Protein AF-A0A4Q5YUD4-F1 (afdb_monomer_lite)

Foldseek 3Di:
DVVVVVVVVVVVVVVVVVVVVVLVVLLVVFFDFDAQDQDPQDADLDPVLLVLLVVVCVVQPCVAQADPVQRASQWDWDPPCCLFPGDIDFRQALAPPGHCVPPDLRQQLSCQQWQAHNVRDHDWPVRPHPNQAFSSSSSSNVSNCPDPDSHRHDDPRHDDDTDTDSVRSVCNVVPVTGTDDDDPDGNHDFDVVPVVSVVVNVD

pLDDT: mean 94.68, std 4.13, range [65.0, 98.62]

Structure (mmCIF, N/CA/C/O backbone):
data_AF-A0A4Q5YUD4-F1
#
_entry.id   AF-A0A4Q5YUD4-F1
#
loop_
_atom_site.group_PDB
_atom_site.id
_atom_site.type_symbol
_atom_site.label_atom_id
_atom_site.label_alt_id
_atom_site.label_comp_id
_atom_site.label_asym_id
_atom_site.label_entity_id
_atom_site.label_seq_id
_atom_site.pdbx_PDB_ins_code
_atom_site.Cartn_x
_atom_site.Cartn_y
_atom_site.Cartn_z
_atom_site.occupancy
_atom_site.B_iso_or_equiv
_atom_site.auth_seq_id
_atom_site.auth_comp_id
_atom_site.auth_asym_id
_atom_site.auth_atom_id
_atom_site.pdbx_PDB_model_num
ATOM 1 N N . MET A 1 1 ? 41.728 -14.140 -39.458 1.00 65.00 1 MET A N 1
ATOM 2 C CA . MET A 1 1 ? 41.568 -12.936 -38.604 1.00 65.00 1 MET A CA 1
ATOM 3 C C . MET A 1 1 ? 40.362 -12.063 -38.985 1.00 65.00 1 MET A C 1
ATOM 5 O O . MET A 1 1 ? 39.496 -11.893 -38.141 1.00 65.00 1 MET A O 1
ATOM 9 N N . LYS A 1 2 ? 40.203 -11.591 -40.237 1.00 80.62 2 LYS A N 1
ATOM 10 C CA . LYS A 1 2 ? 39.073 -10.707 -40.638 1.00 80.62 2 LYS A CA 1
ATOM 11 C C . LYS A 1 2 ? 37.659 -11.295 -40.433 1.00 80.62 2 LYS A C 1
ATOM 13 O O . LYS A 1 2 ? 36.758 -10.577 -40.017 1.00 80.62 2 LYS A O 1
ATOM 18 N N . LYS A 1 3 ? 37.460 -12.598 -40.688 1.00 86.31 3 LYS A N 1
ATOM 19 C CA . LYS A 1 3 ? 36.161 -13.277 -40.480 1.00 86.31 3 LYS A CA 1
ATOM 20 C C . LYS A 1 3 ? 35.781 -13.372 -38.997 1.00 86.31 3 LYS A C 1
ATOM 22 O O . LYS A 1 3 ? 34.655 -13.053 -38.648 1.00 86.31 3 LYS A O 1
ATOM 27 N N . VAL A 1 4 ? 36.736 -13.731 -38.136 1.00 90.12 4 VAL A N 1
ATOM 28 C CA . VAL A 1 4 ? 36.541 -13.801 -36.674 1.00 90.12 4 VAL A CA 1
ATOM 29 C C . VAL A 1 4 ? 36.172 -12.429 -36.112 1.00 90.12 4 VAL A C 1
ATOM 31 O O . VAL A 1 4 ? 35.197 -12.315 -35.381 1.00 90.12 4 VAL A O 1
ATOM 34 N N . PHE A 1 5 ? 36.879 -11.375 -36.532 1.00 93.81 5 PHE A N 1
ATOM 35 C CA . PHE A 1 5 ? 36.557 -10.001 -36.141 1.00 93.81 5 PHE A CA 1
ATOM 36 C C . PHE A 1 5 ? 35.152 -9.573 -36.599 1.00 93.81 5 PHE A C 1
ATOM 38 O O . PHE A 1 5 ? 34.400 -9.000 -35.818 1.00 93.81 5 PHE A O 1
ATOM 45 N N . ARG A 1 6 ? 34.749 -9.922 -37.831 1.00 93.56 6 ARG A N 1
ATOM 46 C CA . ARG A 1 6 ? 33.385 -9.676 -38.329 1.00 93.56 6 ARG A CA 1
ATOM 47 C C . ARG A 1 6 ? 32.325 -10.386 -37.483 1.00 93.56 6 ARG A C 1
ATOM 49 O O . ARG A 1 6 ? 31.325 -9.764 -37.150 1.00 93.56 6 ARG A O 1
ATOM 56 N N . TYR A 1 7 ? 32.527 -11.658 -37.139 1.00 95.69 7 TYR A N 1
ATOM 57 C CA . TYR A 1 7 ? 31.577 -12.390 -36.296 1.00 95.69 7 TYR A CA 1
ATOM 58 C C . TYR A 1 7 ? 31.505 -11.822 -34.879 1.00 95.69 7 TYR A C 1
ATOM 60 O O . TYR A 1 7 ? 30.410 -11.705 -34.343 1.00 95.69 7 TYR A O 1
ATOM 68 N N . LEU A 1 8 ? 32.637 -11.400 -34.310 1.00 96.25 8 LEU A N 1
ATOM 69 C CA . LEU A 1 8 ? 32.670 -10.735 -33.010 1.00 96.25 8 LEU A CA 1
ATOM 70 C C . LEU A 1 8 ? 31.898 -9.409 -33.033 1.00 96.25 8 LEU A C 1
ATOM 72 O O . LEU A 1 8 ? 31.086 -9.169 -32.148 1.00 96.25 8 LEU A O 1
ATOM 76 N N . LEU A 1 9 ? 32.077 -8.582 -34.068 1.00 96.44 9 LEU A N 1
ATOM 77 C CA . LEU A 1 9 ? 31.313 -7.340 -34.219 1.00 96.44 9 LEU A CA 1
ATOM 78 C C . LEU A 1 9 ? 29.811 -7.592 -34.384 1.00 96.44 9 LEU A C 1
ATOM 80 O O . LEU A 1 9 ? 29.009 -6.906 -33.758 1.00 96.44 9 LEU A O 1
ATOM 84 N N . VAL A 1 10 ? 29.424 -8.582 -35.195 1.00 96.94 10 VAL A N 1
ATOM 85 C CA . VAL A 1 10 ? 28.013 -8.968 -35.355 1.00 96.94 10 VAL A CA 1
ATOM 86 C C . VAL A 1 10 ? 27.438 -9.460 -34.028 1.00 96.94 10 VAL A C 1
ATOM 88 O O . VAL A 1 10 ? 26.340 -9.059 -33.663 1.00 96.94 10 VAL A O 1
ATOM 91 N N . PHE A 1 11 ? 28.181 -10.278 -33.282 1.00 97.25 11 PHE A N 1
ATOM 92 C CA . PHE A 1 11 ? 27.763 -10.756 -31.968 1.00 97.25 11 PHE A CA 1
ATOM 93 C C . PHE A 1 11 ? 27.544 -9.599 -30.987 1.00 97.25 11 PHE A C 1
ATOM 95 O O . PHE A 1 11 ? 26.477 -9.505 -30.387 1.00 97.25 11 PHE A O 1
ATOM 102 N N . VAL A 1 12 ? 28.508 -8.680 -30.874 1.00 97.50 12 VAL A N 1
ATOM 103 C CA . VAL A 1 12 ? 28.383 -7.490 -30.017 1.00 97.50 12 VAL A CA 1
ATOM 104 C C . VAL A 1 12 ? 27.176 -6.647 -30.432 1.00 97.50 12 VAL A C 1
ATOM 106 O O . VAL A 1 12 ? 26.391 -6.252 -29.574 1.00 97.50 12 VAL A O 1
ATOM 109 N N . LEU A 1 13 ? 26.977 -6.420 -31.734 1.00 97.56 13 LEU A N 1
ATOM 110 C CA . LEU A 1 13 ? 25.829 -5.670 -32.243 1.00 97.56 13 LEU A CA 1
ATOM 111 C C . LEU A 1 13 ? 24.498 -6.332 -31.859 1.00 97.56 13 LEU A C 1
ATOM 113 O O . LEU A 1 13 ? 23.591 -5.649 -31.391 1.00 97.56 13 LEU A O 1
ATOM 117 N N . VAL A 1 14 ? 24.384 -7.654 -32.012 1.00 97.94 14 VAL A N 1
ATOM 118 C CA . VAL A 1 14 ? 23.182 -8.407 -31.622 1.00 97.94 14 VAL A CA 1
ATOM 119 C C . VAL A 1 14 ? 22.929 -8.287 -30.120 1.00 97.94 14 VAL A C 1
ATOM 121 O O . VAL A 1 14 ? 21.803 -7.999 -29.721 1.00 97.94 14 VAL A O 1
ATOM 124 N N . VAL A 1 15 ? 23.959 -8.440 -29.285 1.00 97.75 15 VAL A N 1
ATOM 125 C CA . VAL A 1 15 ? 23.833 -8.292 -27.825 1.00 97.75 15 VAL A CA 1
ATOM 126 C C . VAL A 1 15 ? 23.348 -6.890 -27.453 1.00 97.75 15 VAL A C 1
ATOM 128 O O . VAL A 1 15 ? 22.440 -6.762 -26.634 1.00 97.75 15 VAL A O 1
ATOM 131 N N . VAL A 1 16 ? 23.889 -5.843 -28.081 1.00 97.75 16 VAL A N 1
ATOM 132 C CA . VAL A 1 16 ? 23.463 -4.455 -27.842 1.00 97.75 16 VAL A CA 1
ATOM 133 C C . VAL A 1 16 ? 22.006 -4.238 -28.257 1.00 97.75 16 VAL A C 1
ATOM 135 O O . VAL A 1 16 ? 21.248 -3.631 -27.503 1.00 97.75 16 VAL A O 1
ATOM 138 N N . ILE A 1 17 ? 21.586 -4.765 -29.412 1.00 98.12 17 ILE A N 1
ATOM 139 C CA . ILE A 1 17 ? 20.192 -4.671 -29.871 1.00 98.12 17 ILE A CA 1
ATOM 140 C C . ILE A 1 17 ? 19.251 -5.382 -28.893 1.00 98.12 17 ILE A C 1
ATOM 142 O O . ILE A 1 17 ? 18.229 -4.813 -28.514 1.00 98.12 17 ILE A O 1
ATOM 146 N N . LEU A 1 18 ? 19.596 -6.591 -28.444 1.00 97.81 18 LEU A N 1
ATOM 147 C CA . LEU A 1 18 ? 18.785 -7.344 -27.486 1.00 97.81 18 LEU A CA 1
ATOM 148 C C . LEU A 1 18 ? 18.704 -6.641 -26.126 1.00 97.81 18 LEU A C 1
ATOM 150 O O . LEU A 1 18 ? 17.618 -6.543 -25.556 1.00 97.81 18 LEU A O 1
ATOM 154 N N . ALA A 1 19 ? 19.820 -6.105 -25.625 1.00 96.50 19 ALA A N 1
ATOM 155 C CA . ALA A 1 19 ? 19.845 -5.341 -24.381 1.00 96.50 19 ALA A CA 1
ATOM 156 C C . ALA A 1 19 ? 19.001 -4.060 -24.485 1.00 96.50 19 ALA A C 1
ATOM 158 O O . ALA A 1 19 ? 18.218 -3.763 -23.583 1.00 96.50 19 ALA A O 1
ATOM 159 N N . GLY A 1 20 ? 19.102 -3.335 -25.605 1.00 97.62 20 GLY A N 1
ATOM 160 C CA . GLY A 1 20 ? 18.282 -2.156 -25.883 1.00 97.62 20 GLY A CA 1
ATOM 161 C C . GLY A 1 20 ? 16.791 -2.485 -25.984 1.00 97.62 20 GLY A C 1
ATOM 162 O O . GLY A 1 20 ? 15.970 -1.805 -25.369 1.00 97.62 20 GLY A O 1
ATOM 163 N N . ALA A 1 21 ? 16.435 -3.565 -26.685 1.00 97.69 21 ALA A N 1
ATOM 164 C CA . ALA A 1 21 ? 15.057 -4.043 -26.790 1.00 97.69 21 ALA A CA 1
ATOM 165 C C . ALA A 1 21 ? 14.487 -4.450 -25.422 1.00 97.69 21 ALA A C 1
AT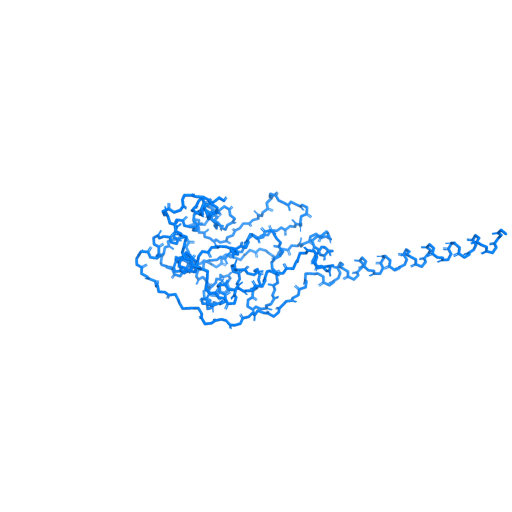OM 167 O O . ALA A 1 21 ? 13.356 -4.093 -25.090 1.00 97.69 21 ALA A O 1
ATOM 168 N N . PHE A 1 22 ? 15.278 -5.139 -24.594 1.00 96.50 22 PHE A N 1
ATOM 169 C CA . PHE A 1 22 ? 14.874 -5.505 -23.239 1.00 96.50 22 PHE A CA 1
ATOM 170 C C . PHE A 1 22 ? 14.705 -4.279 -22.331 1.00 96.50 22 PHE A C 1
ATOM 172 O O . PHE A 1 22 ? 13.706 -4.176 -21.619 1.00 96.50 22 PHE A O 1
ATOM 179 N N . ALA A 1 23 ? 15.623 -3.310 -22.390 1.00 96.50 23 ALA A N 1
ATOM 180 C CA . ALA A 1 23 ? 15.498 -2.060 -21.646 1.00 96.50 23 ALA A CA 1
ATOM 181 C C . ALA A 1 23 ? 14.247 -1.267 -22.068 1.00 96.50 23 ALA A C 1
ATOM 183 O O . ALA A 1 23 ? 13.506 -0.783 -21.210 1.00 96.50 23 ALA A O 1
ATOM 184 N N . ALA A 1 24 ? 13.956 -1.190 -23.370 1.00 96.56 24 ALA A N 1
ATOM 185 C CA . ALA A 1 24 ? 12.732 -0.570 -23.874 1.00 96.56 24 ALA A CA 1
ATOM 186 C C . ALA A 1 24 ? 11.475 -1.299 -23.367 1.00 96.56 24 ALA A C 1
ATOM 188 O O . ALA A 1 24 ? 10.550 -0.656 -22.871 1.00 96.56 24 ALA A O 1
ATOM 189 N N . TYR A 1 25 ? 11.466 -2.635 -23.400 1.00 96.56 25 TYR A N 1
ATOM 190 C CA . TYR A 1 25 ? 10.380 -3.447 -22.847 1.00 96.56 25 TYR A CA 1
ATOM 191 C C . TYR A 1 25 ? 10.139 -3.161 -21.357 1.00 96.56 25 TYR A C 1
ATOM 193 O O . TYR A 1 25 ? 9.001 -2.905 -20.965 1.00 96.56 25 TYR A O 1
ATOM 201 N N . VAL A 1 26 ? 11.194 -3.125 -20.535 1.00 96.31 26 VAL A N 1
ATOM 202 C CA . VAL A 1 26 ? 11.107 -2.783 -19.101 1.00 96.31 26 VAL A CA 1
ATOM 203 C C . VAL A 1 26 ? 10.547 -1.372 -18.896 1.00 96.31 26 VAL A C 1
ATOM 205 O O . VAL A 1 26 ? 9.689 -1.157 -18.037 1.00 96.31 26 VAL A O 1
ATOM 208 N N . ALA A 1 27 ? 11.006 -0.399 -19.686 1.00 93.81 27 ALA A N 1
ATOM 209 C CA . ALA A 1 27 ? 10.567 0.987 -19.568 1.00 93.81 27 ALA A CA 1
ATOM 210 C C . ALA A 1 27 ? 9.068 1.155 -19.875 1.00 93.81 27 ALA A C 1
ATOM 212 O O . ALA A 1 27 ? 8.392 1.891 -19.143 1.00 93.81 27 ALA A O 1
ATOM 213 N N . ILE A 1 28 ? 8.574 0.452 -20.905 1.00 93.75 28 ILE A N 1
ATOM 214 C CA . ILE A 1 28 ? 7.191 0.506 -21.404 1.00 93.75 28 ILE A CA 1
ATOM 215 C C . ILE A 1 28 ? 6.235 -0.310 -20.526 1.00 93.75 28 ILE A C 1
ATOM 217 O O . ILE A 1 28 ? 5.173 0.191 -20.170 1.00 93.75 28 ILE A O 1
ATOM 221 N N . LYS A 1 29 ? 6.598 -1.545 -20.150 1.00 92.00 29 LYS A N 1
ATOM 222 C CA . LYS A 1 29 ? 5.712 -2.449 -19.396 1.00 92.00 29 LYS A CA 1
ATOM 223 C C . LYS A 1 29 ? 5.382 -1.925 -17.996 1.00 92.00 29 LYS A C 1
ATOM 225 O O . LYS A 1 29 ? 4.262 -2.098 -17.529 1.00 92.00 29 LYS A O 1
ATOM 230 N N . GLY A 1 30 ? 6.349 -1.302 -17.321 1.00 90.62 30 GLY A N 1
ATOM 231 C CA . GLY A 1 30 ? 6.170 -0.841 -15.945 1.00 90.62 30 GLY A CA 1
ATOM 232 C C . GLY A 1 30 ? 6.178 -1.979 -14.918 1.00 90.62 30 GLY A C 1
ATOM 233 O O . GLY A 1 30 ? 6.865 -2.983 -15.098 1.00 90.62 30 GLY A O 1
ATOM 234 N N . ILE A 1 31 ? 5.458 -1.790 -13.808 1.00 94.44 31 ILE A N 1
ATOM 235 C CA . ILE A 1 31 ? 5.389 -2.772 -12.716 1.00 94.44 31 ILE A CA 1
ATOM 236 C C . ILE A 1 31 ? 4.439 -3.914 -13.114 1.00 94.44 31 ILE A C 1
ATOM 238 O O . ILE A 1 31 ? 3.319 -3.630 -13.539 1.00 94.44 31 ILE A O 1
ATOM 242 N N . PRO A 1 32 ? 4.841 -5.192 -12.973 1.00 94.25 32 PRO A N 1
ATOM 243 C CA . PRO A 1 32 ? 3.954 -6.324 -13.223 1.00 94.25 32 PRO A CA 1
ATOM 244 C C . PRO A 1 32 ? 2.716 -6.310 -12.318 1.00 94.25 32 PRO A C 1
ATOM 246 O O . PRO A 1 32 ? 2.800 -5.952 -11.142 1.00 94.25 32 PRO A O 1
ATOM 249 N N . THR A 1 33 ? 1.583 -6.753 -12.856 1.00 95.31 33 THR A N 1
ATOM 250 C CA . THR A 1 33 ? 0.361 -7.010 -12.090 1.00 95.31 33 THR A CA 1
ATOM 251 C C . THR A 1 33 ? 0.305 -8.464 -11.633 1.00 95.31 33 THR A C 1
ATOM 253 O O . THR A 1 33 ? 0.921 -9.349 -12.232 1.00 95.31 33 THR A O 1
ATOM 256 N N . TYR A 1 34 ? -0.430 -8.709 -10.553 1.00 95.69 34 TYR A N 1
ATOM 257 C CA . TYR A 1 34 ? -0.588 -10.022 -9.936 1.00 95.69 34 TYR A CA 1
ATOM 258 C C . TYR A 1 34 ? -2.057 -10.261 -9.609 1.00 95.69 34 TYR A C 1
ATOM 260 O O . TYR A 1 34 ? -2.822 -9.323 -9.421 1.00 95.69 34 TYR A O 1
ATOM 268 N N . THR A 1 35 ? -2.468 -11.522 -9.536 1.00 94.94 35 THR A N 1
ATOM 269 C CA . THR A 1 35 ? -3.817 -11.847 -9.063 1.00 94.94 35 THR A CA 1
ATOM 270 C C . THR A 1 35 ? -3.845 -11.738 -7.544 1.00 94.94 35 THR A C 1
ATOM 272 O O . THR A 1 35 ? -3.098 -12.446 -6.872 1.00 94.94 35 THR A O 1
ATOM 275 N N . ALA A 1 36 ? -4.678 -10.841 -7.015 1.00 92.44 36 ALA A N 1
ATOM 276 C CA . ALA A 1 36 ? -4.930 -10.764 -5.583 1.00 92.44 36 ALA A CA 1
ATOM 277 C C . ALA A 1 36 ? -5.717 -12.000 -5.136 1.00 92.44 36 ALA A C 1
ATOM 279 O O . ALA A 1 36 ? -6.734 -12.354 -5.739 1.00 92.44 36 ALA A O 1
ATOM 280 N N . GLU A 1 37 ? -5.235 -12.665 -4.091 1.00 93.00 37 GLU A N 1
ATOM 281 C CA . GLU A 1 37 ? -5.962 -13.770 -3.481 1.00 93.00 37 GLU A CA 1
ATOM 282 C C . GLU A 1 37 ? -7.220 -13.239 -2.786 1.00 93.00 37 GLU A C 1
ATOM 284 O O . GLU A 1 37 ? -7.229 -12.133 -2.248 1.00 93.00 37 GLU A O 1
ATOM 289 N N . LYS A 1 38 ? -8.306 -14.011 -2.821 1.00 93.12 38 LYS A N 1
ATOM 290 C CA . LYS A 1 38 ? -9.527 -13.685 -2.083 1.00 93.12 38 LYS A CA 1
ATOM 291 C C . LYS A 1 38 ? -9.542 -14.517 -0.816 1.00 93.12 38 LYS A C 1
ATOM 293 O O . LYS A 1 38 ? -9.672 -15.735 -0.894 1.00 93.12 38 LYS A O 1
ATOM 298 N N . VAL A 1 39 ? -9.411 -13.853 0.324 1.00 94.69 39 VAL A N 1
ATOM 299 C CA . VAL A 1 39 ? -9.360 -14.500 1.636 1.00 94.69 39 VAL A CA 1
ATOM 300 C C . VAL A 1 39 ? -10.571 -14.085 2.461 1.00 94.69 39 VAL A C 1
ATOM 302 O O . VAL A 1 39 ? -10.982 -12.924 2.423 1.00 94.69 39 VAL A O 1
ATOM 305 N N . ASP A 1 40 ? -11.151 -15.033 3.195 1.00 92.69 40 ASP A N 1
ATOM 306 C CA . ASP A 1 40 ? -12.190 -14.733 4.180 1.00 92.69 40 ASP A CA 1
ATOM 307 C C . ASP A 1 40 ? -11.513 -14.347 5.498 1.00 92.69 40 ASP A C 1
ATOM 309 O O . ASP A 1 40 ? -11.225 -15.194 6.341 1.00 92.69 40 ASP A O 1
ATOM 313 N N . PHE A 1 41 ? -11.176 -13.064 5.626 1.00 93.88 41 PHE A N 1
ATOM 314 C CA . PHE A 1 41 ? -10.625 -12.480 6.844 1.00 93.88 41 PHE A CA 1
ATOM 315 C C . PHE A 1 41 ? -11.659 -11.512 7.411 1.00 93.88 41 PHE A C 1
ATOM 317 O O . PHE A 1 41 ? -11.973 -10.506 6.772 1.00 93.88 41 PHE A O 1
ATOM 324 N N . LYS A 1 42 ? -12.215 -11.827 8.583 1.00 92.00 42 LYS A N 1
ATOM 325 C CA . LYS A 1 42 ? -13.262 -11.027 9.232 1.00 92.00 42 LYS A CA 1
ATOM 326 C C . LYS A 1 42 ? -12.699 -10.350 10.463 1.00 92.00 42 LYS A C 1
ATOM 328 O O . LYS A 1 42 ? -12.146 -11.013 11.331 1.00 92.00 42 LYS A O 1
ATOM 333 N N . VAL A 1 43 ? -12.861 -9.035 10.531 1.00 95.00 43 VAL A N 1
ATOM 334 C CA . VAL A 1 43 ? -12.337 -8.223 11.626 1.00 95.00 43 VAL A CA 1
ATOM 335 C C . VAL A 1 43 ? -13.433 -7.938 12.638 1.00 95.0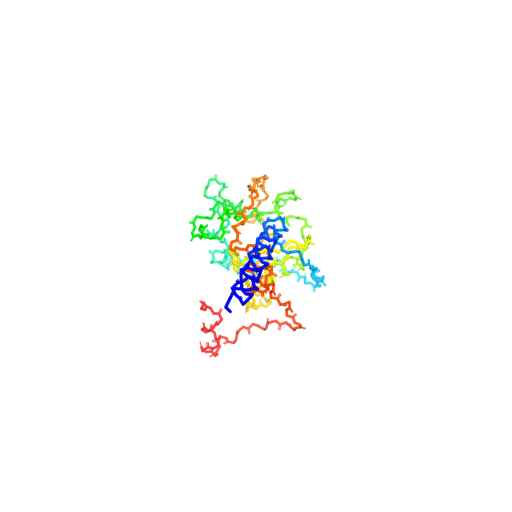0 43 VAL A C 1
ATOM 337 O O . VAL A 1 43 ? -14.504 -7.439 12.292 1.00 95.00 43 VAL A O 1
ATOM 340 N N . GLU A 1 44 ? -13.140 -8.191 13.909 1.00 93.19 44 GLU A N 1
ATOM 341 C CA . GLU A 1 44 ? -13.983 -7.753 15.018 1.00 93.19 44 GLU A CA 1
ATOM 342 C C . GLU A 1 44 ? -13.457 -6.429 15.579 1.00 93.19 44 GLU A C 1
ATOM 344 O O . GLU A 1 44 ? -12.376 -6.368 16.168 1.00 93.19 44 GLU A O 1
ATOM 349 N N . ALA A 1 45 ? -14.228 -5.355 15.416 1.00 92.12 45 ALA A N 1
ATOM 350 C CA . ALA A 1 45 ? -13.853 -4.010 15.851 1.00 92.12 45 ALA A CA 1
ATOM 351 C C . ALA A 1 45 ? -14.185 -3.757 17.335 1.00 92.12 45 ALA A C 1
ATOM 353 O O . ALA A 1 45 ? -14.978 -2.875 17.666 1.00 92.12 45 ALA A O 1
ATOM 354 N N . THR A 1 46 ? -13.598 -4.545 18.238 1.00 96.62 46 THR A N 1
ATOM 355 C CA . THR A 1 46 ? -13.715 -4.298 19.685 1.00 96.62 46 THR A CA 1
ATOM 356 C C . THR A 1 46 ? -12.880 -3.076 20.099 1.00 96.62 46 THR A C 1
ATOM 358 O O . THR A 1 46 ? -11.904 -2.737 19.415 1.00 96.62 46 THR A O 1
ATOM 361 N N . PRO A 1 47 ? -13.208 -2.402 21.219 1.00 97.31 47 PRO A N 1
ATOM 362 C CA . PRO A 1 47 ? -12.388 -1.309 21.744 1.00 97.31 47 PRO A CA 1
ATOM 363 C C . PRO A 1 47 ? -10.918 -1.700 21.951 1.00 97.31 47 PRO A C 1
ATOM 365 O O . PRO A 1 47 ? -10.021 -0.900 21.684 1.00 97.31 47 PRO A O 1
ATOM 368 N N . GLU A 1 48 ? -10.659 -2.940 22.367 1.00 96.69 48 GLU A N 1
ATOM 369 C CA . GLU A 1 48 ? -9.318 -3.484 22.576 1.00 96.69 48 GLU A CA 1
ATOM 370 C C . GLU A 1 48 ? -8.548 -3.605 21.255 1.00 96.69 48 GLU A C 1
ATOM 372 O O . GLU A 1 48 ? -7.413 -3.128 21.168 1.00 96.69 48 GLU A O 1
ATOM 377 N N . HIS A 1 49 ? -9.169 -4.165 20.208 1.00 96.88 49 HIS A N 1
ATOM 378 C CA . HIS A 1 49 ? -8.553 -4.263 18.881 1.00 96.88 49 HIS A CA 1
ATOM 379 C C . HIS A 1 49 ? -8.279 -2.884 18.279 1.00 96.88 49 HIS A C 1
ATOM 381 O O . HIS A 1 49 ? -7.206 -2.665 17.722 1.00 96.88 49 HIS A O 1
ATOM 387 N N . ILE A 1 50 ? -9.200 -1.926 18.426 1.00 98.19 50 ILE A N 1
ATOM 388 C CA . ILE A 1 50 ? -8.996 -0.556 17.931 1.00 98.19 50 ILE A CA 1
ATOM 389 C C . ILE A 1 50 ? -7.833 0.114 18.674 1.00 98.19 50 ILE A C 1
ATOM 391 O O . ILE A 1 50 ? -6.969 0.725 18.041 1.00 98.19 50 ILE A O 1
ATOM 395 N N . ALA A 1 51 ? -7.772 -0.018 20.002 1.00 98.12 51 ALA A N 1
ATOM 396 C CA . ALA A 1 51 ? -6.704 0.567 20.806 1.00 98.12 51 ALA A CA 1
ATOM 397 C C . ALA A 1 51 ? -5.331 -0.045 20.482 1.00 98.12 51 ALA A C 1
ATOM 399 O O . ALA A 1 51 ? -4.344 0.687 20.365 1.00 98.12 51 ALA A O 1
ATOM 400 N N . ASN A 1 52 ? -5.251 -1.368 20.309 1.00 97.38 52 ASN A N 1
ATOM 401 C CA . ASN A 1 52 ? -4.024 -2.039 19.880 1.00 97.38 52 ASN A CA 1
ATOM 402 C C . ASN A 1 52 ? -3.635 -1.635 18.449 1.00 97.38 52 ASN A C 1
ATOM 404 O O . ASN A 1 52 ? -2.501 -1.232 18.188 1.00 97.38 52 ASN A O 1
ATOM 408 N N . GLY A 1 53 ? -4.606 -1.623 17.539 1.00 98.00 53 GLY A N 1
ATOM 409 C CA . GLY A 1 53 ? -4.426 -1.219 16.152 1.00 98.00 53 GLY A CA 1
ATOM 410 C C . GLY A 1 53 ? -3.911 0.203 16.003 1.00 98.00 53 GLY A C 1
ATOM 411 O O . GLY A 1 53 ? -3.037 0.450 15.177 1.00 98.00 53 GLY A O 1
ATOM 412 N N . GLN A 1 54 ? -4.375 1.134 16.840 1.00 98.25 54 GLN A N 1
ATOM 413 C CA . GLN A 1 54 ? -3.866 2.504 16.850 1.00 98.25 54 GLN A CA 1
ATOM 414 C C . GLN A 1 54 ? -2.380 2.555 17.224 1.00 98.25 54 GLN A C 1
ATOM 416 O O . GLN A 1 54 ? -1.619 3.310 16.611 1.00 98.25 54 GLN A O 1
ATOM 421 N N . LYS A 1 55 ? -1.946 1.750 18.206 1.00 97.50 55 LYS A N 1
ATOM 422 C CA . LYS A 1 55 ? -0.529 1.651 18.592 1.00 97.50 55 LYS A CA 1
ATOM 423 C C . LYS A 1 55 ? 0.297 1.097 17.436 1.00 97.50 55 LYS A C 1
ATOM 425 O O . LYS A 1 55 ? 1.273 1.731 17.038 1.00 97.50 55 LYS A O 1
ATOM 430 N N . LEU A 1 56 ? -0.127 -0.018 16.845 1.00 97.19 56 LEU A N 1
ATOM 431 C CA . LEU A 1 56 ? 0.550 -0.632 15.700 1.00 97.19 56 LEU A CA 1
ATOM 432 C C . LEU A 1 56 ? 0.621 0.324 14.504 1.00 97.19 56 LEU A C 1
ATOM 434 O O . LEU A 1 56 ? 1.697 0.554 13.959 1.00 97.19 56 LEU A O 1
ATOM 438 N N . ALA A 1 57 ? -0.485 0.977 14.146 1.00 97.69 57 ALA A N 1
ATOM 439 C CA . ALA A 1 57 ? -0.529 1.951 13.058 1.00 97.69 57 ALA A CA 1
ATOM 440 C C . ALA A 1 57 ? 0.370 3.170 13.321 1.00 97.69 57 ALA A C 1
ATOM 442 O O . ALA A 1 57 ? 0.935 3.736 12.380 1.00 97.69 57 ALA A O 1
ATOM 443 N N . SER A 1 58 ? 0.551 3.565 14.587 1.00 97.50 58 SER A N 1
ATOM 444 C CA . SER A 1 58 ? 1.482 4.636 14.953 1.00 97.50 58 SER A CA 1
ATOM 445 C C . SER A 1 58 ? 2.943 4.294 14.638 1.00 97.50 58 SER A C 1
ATOM 447 O O . SER A 1 58 ? 3.698 5.192 14.272 1.00 97.50 58 SER A O 1
ATOM 449 N N . MET A 1 59 ? 3.316 3.013 14.713 1.00 95.38 59 MET A N 1
ATOM 450 C CA . MET A 1 59 ? 4.673 2.525 14.445 1.00 95.38 59 MET A CA 1
ATOM 451 C C . MET A 1 59 ? 4.862 2.130 12.973 1.00 95.38 59 MET A C 1
ATOM 453 O O . MET A 1 59 ? 5.885 2.442 12.372 1.00 95.38 59 MET A O 1
ATOM 457 N N . LEU A 1 60 ? 3.859 1.478 12.379 1.00 95.50 60 LEU A N 1
ATOM 458 C CA . LEU A 1 60 ? 3.961 0.825 11.071 1.00 95.50 60 LEU A CA 1
ATOM 459 C C . LEU A 1 60 ? 3.443 1.680 9.905 1.00 95.50 60 LEU A C 1
ATOM 461 O O . LEU A 1 60 ? 3.880 1.501 8.771 1.00 95.50 60 LEU A O 1
ATOM 465 N N . CYS A 1 61 ? 2.496 2.592 10.151 1.00 96.81 61 CYS A N 1
ATOM 466 C CA . CYS A 1 61 ? 1.799 3.322 9.083 1.00 96.81 61 CYS A CA 1
ATOM 467 C C . CYS A 1 61 ? 2.072 4.827 9.119 1.00 96.81 61 CYS A C 1
ATOM 469 O O . CYS A 1 61 ? 2.184 5.462 8.068 1.00 96.81 61 CYS A O 1
ATOM 471 N N . LYS A 1 62 ? 2.168 5.410 10.320 1.00 96.69 62 LYS A N 1
ATOM 472 C CA . LYS A 1 62 ? 2.162 6.864 10.527 1.00 96.69 62 LYS A CA 1
ATOM 473 C C . LYS A 1 62 ? 3.311 7.582 9.816 1.00 96.69 62 LYS A C 1
ATOM 475 O O . LYS A 1 62 ? 3.060 8.605 9.192 1.00 96.69 62 LYS A O 1
ATOM 480 N N . SER A 1 63 ? 4.528 7.037 9.845 1.00 94.00 63 SER A N 1
ATOM 481 C CA . SER A 1 63 ? 5.721 7.650 9.225 1.00 94.00 63 SER A CA 1
ATOM 482 C C . SER A 1 63 ? 5.577 7.898 7.716 1.00 94.00 63 SER A C 1
ATOM 484 O O . SER A 1 63 ? 6.125 8.866 7.179 1.00 94.00 63 SER A O 1
ATOM 486 N N . CYS A 1 64 ? 4.811 7.040 7.041 1.00 95.12 64 CYS A N 1
ATOM 487 C CA . CYS A 1 64 ? 4.592 7.106 5.603 1.00 95.12 64 CYS A CA 1
ATOM 488 C C . CYS A 1 64 ? 3.244 7.733 5.251 1.00 95.12 64 CYS A C 1
ATOM 490 O O . CYS A 1 64 ? 3.173 8.497 4.297 1.00 95.12 64 CYS A O 1
ATOM 492 N N . HIS A 1 65 ? 2.166 7.404 5.963 1.00 97.00 65 HIS A N 1
ATOM 493 C CA . HIS A 1 65 ? 0.806 7.764 5.553 1.00 97.00 65 HIS A CA 1
ATOM 494 C C . HIS A 1 65 ? 0.247 9.007 6.241 1.00 97.00 65 HIS A C 1
ATOM 496 O O . HIS A 1 65 ? -0.659 9.629 5.688 1.00 97.00 65 HIS A O 1
ATOM 502 N N . TYR A 1 66 ? 0.742 9.376 7.423 1.00 97.38 66 TYR A N 1
ATOM 503 C CA . TYR A 1 66 ? 0.239 10.548 8.133 1.00 97.38 66 TYR A CA 1
ATOM 504 C C . TYR A 1 66 ? 0.724 11.833 7.478 1.00 97.38 66 TYR A C 1
ATOM 506 O O . TYR A 1 66 ? 1.894 11.973 7.124 1.00 97.38 66 TYR A O 1
ATOM 514 N N . ASN A 1 67 ? -0.201 12.769 7.323 1.00 96.75 67 ASN A N 1
ATOM 515 C CA . ASN A 1 67 ? 0.048 14.064 6.726 1.00 96.75 67 ASN A CA 1
ATOM 516 C C . ASN A 1 67 ? -0.353 15.152 7.718 1.00 96.75 67 ASN A C 1
ATOM 518 O O . ASN A 1 67 ? -1.545 15.354 7.969 1.00 96.75 67 ASN A O 1
ATOM 522 N N . ASP A 1 68 ? 0.644 15.867 8.239 1.00 94.50 68 ASP A N 1
ATOM 523 C CA . ASP A 1 68 ? 0.465 16.913 9.249 1.00 94.50 68 ASP A CA 1
ATOM 524 C C . ASP A 1 68 ? -0.451 18.050 8.779 1.00 94.50 68 ASP A C 1
ATOM 526 O O . ASP A 1 68 ? -1.171 18.627 9.589 1.00 94.50 68 ASP A O 1
ATOM 530 N N . GLY A 1 69 ? -0.502 18.327 7.471 1.00 94.56 69 GLY A N 1
ATOM 531 C CA . GLY A 1 69 ? -1.390 19.344 6.902 1.00 94.56 69 GLY A CA 1
ATOM 532 C C . GLY A 1 69 ? -2.873 18.970 6.970 1.00 94.56 69 GLY A C 1
ATOM 533 O O . GLY A 1 69 ? -3.723 19.852 7.052 1.00 94.56 69 GLY A O 1
ATOM 534 N N . THR A 1 70 ? -3.193 17.672 6.966 1.00 96.06 70 THR A N 1
ATOM 535 C CA . THR A 1 70 ? -4.582 17.177 7.075 1.00 96.06 70 THR A CA 1
ATOM 536 C C . THR A 1 70 ? -4.914 16.601 8.452 1.00 96.06 70 THR A C 1
ATOM 538 O O . THR A 1 70 ? -6.087 16.426 8.771 1.00 96.06 70 THR A O 1
ATOM 541 N N . GLY A 1 71 ? -3.903 16.272 9.264 1.00 96.88 71 GLY A N 1
ATOM 542 C CA . GLY A 1 71 ? -4.068 15.551 10.530 1.00 96.88 71 GLY A CA 1
ATOM 543 C C . GLY A 1 71 ? -4.544 14.100 10.367 1.00 96.88 71 GLY A C 1
ATOM 544 O O . GLY A 1 71 ? -5.095 13.520 11.304 1.00 96.88 71 GLY A O 1
ATOM 545 N N . LYS A 1 72 ? -4.385 13.521 9.169 1.00 98.44 72 LYS A N 1
ATOM 546 C CA . LYS A 1 72 ? -4.967 12.234 8.762 1.00 98.44 72 LYS A CA 1
ATOM 547 C C . LYS A 1 72 ? -3.992 11.387 7.949 1.00 98.44 72 LYS A C 1
ATOM 549 O O . LYS A 1 72 ? -2.972 11.875 7.465 1.00 98.44 72 LYS A O 1
ATOM 554 N N . PHE A 1 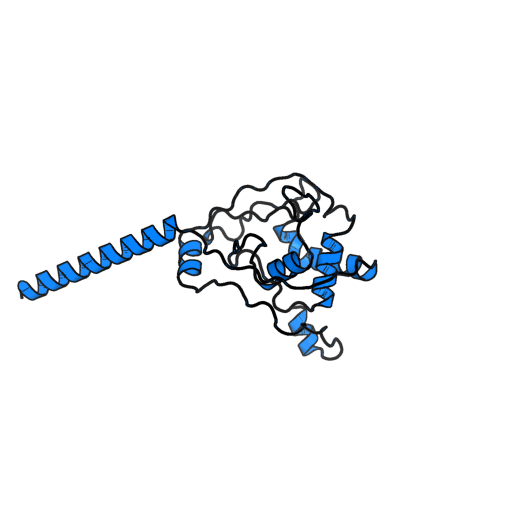73 ? -4.337 10.119 7.740 1.00 98.50 73 PHE A N 1
ATOM 555 C CA . PHE A 1 73 ? -3.616 9.188 6.874 1.00 98.50 73 PHE A CA 1
ATOM 556 C C . PHE A 1 73 ? -3.916 9.391 5.375 1.00 98.50 73 PHE A C 1
ATOM 558 O O . PHE A 1 73 ? -4.283 8.461 4.655 1.00 98.50 73 PHE A O 1
ATOM 565 N N . THR A 1 74 ? -3.764 10.621 4.886 1.00 98.31 74 THR A N 1
ATOM 566 C CA . THR A 1 74 ? -4.003 10.984 3.477 1.00 98.31 74 THR A CA 1
ATOM 567 C C . THR A 1 74 ? -2.811 10.707 2.561 1.00 98.31 74 THR A C 1
ATOM 569 O O . THR A 1 74 ? -2.920 10.873 1.345 1.00 98.31 74 THR A O 1
ATOM 572 N N . GLY A 1 75 ? -1.687 10.246 3.109 1.00 96.62 75 GLY A N 1
ATOM 573 C CA . GLY A 1 75 ? -0.446 10.004 2.384 1.00 96.62 75 GLY A CA 1
ATOM 574 C C . GLY A 1 75 ? 0.394 11.266 2.175 1.00 96.62 75 GLY A C 1
ATOM 575 O O . GLY A 1 75 ? -0.033 12.393 2.449 1.00 96.62 75 GLY A O 1
ATOM 576 N N . ARG A 1 76 ? 1.612 11.068 1.674 1.00 94.62 76 ARG A N 1
ATOM 577 C CA . ARG A 1 76 ? 2.572 12.118 1.324 1.00 94.62 76 ARG A CA 1
ATOM 578 C C . ARG A 1 76 ? 3.585 11.619 0.294 1.00 94.62 76 ARG A C 1
ATOM 580 O O . ARG A 1 76 ? 3.659 10.428 -0.017 1.00 94.62 76 ARG A O 1
ATOM 587 N N . LYS A 1 77 ? 4.387 12.549 -0.223 1.00 94.56 77 LYS A N 1
ATOM 588 C CA . LYS A 1 77 ? 5.577 12.218 -1.007 1.00 94.56 77 LYS A CA 1
ATOM 589 C C . LYS A 1 77 ? 6.619 11.538 -0.112 1.00 94.56 77 LYS A C 1
ATOM 591 O O . LYS A 1 77 ? 6.823 11.962 1.028 1.00 94.56 77 LYS A O 1
ATOM 596 N N . MET A 1 78 ? 7.245 10.495 -0.646 1.00 92.75 78 MET A N 1
ATOM 597 C CA . MET A 1 78 ? 8.331 9.765 0.000 1.00 92.75 78 MET A CA 1
ATOM 598 C C . MET A 1 78 ? 9.657 10.231 -0.606 1.00 92.75 78 MET A C 1
ATOM 600 O O . MET A 1 78 ? 9.945 9.938 -1.769 1.00 92.75 78 MET A O 1
ATOM 604 N N . ASP A 1 79 ? 10.445 10.966 0.172 1.00 90.44 79 ASP A N 1
ATOM 605 C CA . ASP A 1 79 ? 11.734 11.528 -0.251 1.00 90.44 79 ASP A CA 1
ATOM 606 C C . ASP A 1 79 ? 12.926 10.664 0.212 1.00 90.44 79 ASP A C 1
ATOM 608 O O . ASP A 1 79 ? 14.069 10.904 -0.166 1.00 90.44 79 ASP A O 1
ATOM 612 N N . GLU A 1 80 ? 12.665 9.618 0.999 1.00 88.31 80 GLU A N 1
ATOM 613 C CA . GLU A 1 80 ? 13.666 8.782 1.668 1.00 88.31 80 GLU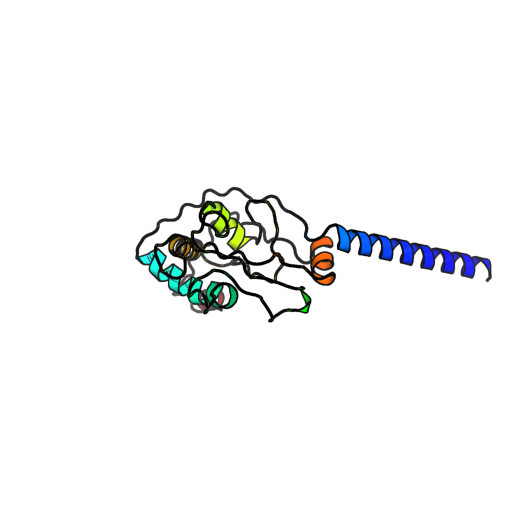 A CA 1
ATOM 614 C C . GLU A 1 80 ? 14.342 7.766 0.732 1.00 88.31 80 GLU A C 1
ATOM 616 O O . GLU A 1 80 ? 15.385 7.210 1.074 1.00 88.31 80 GLU A O 1
ATOM 621 N N . ALA A 1 81 ? 13.762 7.496 -0.443 1.00 84.81 81 ALA A N 1
ATOM 622 C CA . ALA A 1 81 ? 14.270 6.479 -1.366 1.00 84.81 81 ALA A CA 1
ATOM 623 C C . ALA A 1 81 ? 14.160 6.879 -2.855 1.00 84.81 81 ALA A C 1
ATOM 625 O O . ALA A 1 81 ? 13.517 6.179 -3.650 1.00 84.81 81 ALA A O 1
ATOM 626 N N . PRO A 1 82 ? 14.808 7.985 -3.273 1.00 90.38 82 PRO A N 1
ATOM 627 C CA . PRO A 1 82 ? 14.691 8.533 -4.627 1.00 90.38 82 PRO A CA 1
ATOM 628 C C . PRO A 1 82 ? 15.183 7.576 -5.724 1.00 90.38 82 PRO A C 1
ATOM 630 O O . PRO A 1 82 ? 14.741 7.665 -6.871 1.00 90.38 82 PRO A O 1
ATOM 633 N N . GLN A 1 83 ? 16.046 6.606 -5.394 1.00 90.69 83 GLN A N 1
ATOM 634 C CA . GLN A 1 83 ? 16.510 5.571 -6.324 1.00 90.69 83 GLN A CA 1
ATOM 635 C C . GLN A 1 83 ? 15.368 4.710 -6.883 1.00 90.69 83 GLN A C 1
ATOM 637 O O . GLN A 1 83 ? 15.488 4.158 -7.983 1.00 90.69 83 GLN A O 1
ATOM 642 N N . PHE A 1 84 ? 14.249 4.603 -6.159 1.00 92.06 84 PHE A N 1
ATOM 643 C CA . PHE A 1 84 ? 13.085 3.840 -6.605 1.00 92.06 84 PHE A CA 1
ATOM 644 C C . PHE A 1 84 ? 12.107 4.652 -7.463 1.00 92.06 84 PHE A C 1
ATOM 646 O O . PHE A 1 84 ? 11.208 4.059 -8.067 1.00 92.06 84 PHE A O 1
ATOM 653 N N . GLY A 1 85 ? 12.325 5.962 -7.604 1.00 93.44 85 GLY A N 1
ATOM 654 C CA . GLY A 1 85 ? 11.511 6.874 -8.403 1.00 93.44 85 GLY A CA 1
ATOM 655 C C . GLY A 1 85 ? 10.790 7.923 -7.560 1.00 93.44 85 GLY A C 1
ATOM 656 O O . GLY A 1 85 ? 11.115 8.146 -6.398 1.00 93.44 85 GLY A O 1
ATOM 657 N N . GLU A 1 86 ? 9.796 8.573 -8.159 1.00 94.81 86 GLU A N 1
ATOM 658 C CA . GLU A 1 86 ? 8.944 9.541 -7.465 1.00 94.81 86 GLU A CA 1
ATOM 659 C C . GLU A 1 86 ? 7.781 8.789 -6.804 1.00 94.81 86 GLU A C 1
ATOM 661 O O . GLU A 1 86 ? 6.814 8.415 -7.474 1.00 94.81 86 GLU A O 1
ATOM 666 N N . ILE A 1 87 ? 7.913 8.495 -5.509 1.00 93.94 87 ILE A N 1
ATOM 667 C CA . ILE A 1 87 ? 6.993 7.628 -4.766 1.00 93.94 87 ILE A CA 1
ATOM 668 C C . ILE A 1 87 ? 6.069 8.460 -3.872 1.00 93.94 87 ILE A C 1
ATOM 670 O O . ILE A 1 87 ? 6.496 9.407 -3.216 1.00 93.94 87 ILE A O 1
ATOM 674 N N . TYR A 1 88 ? 4.799 8.063 -3.817 1.00 94.56 88 TYR A N 1
ATOM 675 C CA . TYR A 1 88 ? 3.801 8.636 -2.916 1.00 94.56 88 TYR A CA 1
ATOM 676 C C . TYR A 1 88 ? 3.141 7.517 -2.119 1.00 94.56 88 TYR A C 1
ATOM 678 O O . TYR A 1 88 ? 2.613 6.565 -2.709 1.00 94.56 88 TYR A O 1
ATOM 686 N N . SER A 1 89 ? 3.122 7.641 -0.793 1.00 95.25 89 SER A N 1
ATOM 687 C CA . SER A 1 89 ? 2.199 6.848 0.015 1.00 95.25 89 SER A CA 1
ATOM 688 C C . SER A 1 89 ? 0.770 7.276 -0.319 1.00 95.25 89 SER A C 1
ATOM 690 O O . SER A 1 89 ? 0.516 8.409 -0.731 1.00 95.25 89 SER A O 1
ATOM 692 N N . LYS A 1 90 ? -0.177 6.343 -0.234 1.00 95.44 90 LYS A N 1
ATOM 693 C CA . LYS A 1 90 ? -1.562 6.587 -0.654 1.00 95.44 90 LYS A CA 1
ATOM 694 C C . LYS A 1 90 ? -2.451 6.943 0.532 1.00 95.44 90 LYS A C 1
ATOM 696 O O . LYS A 1 90 ? -2.110 6.677 1.680 1.00 95.44 90 LYS A O 1
ATOM 701 N N . ASN A 1 91 ? -3.592 7.548 0.236 1.00 97.94 91 ASN A N 1
ATOM 702 C CA . ASN A 1 91 ? -4.628 7.797 1.223 1.00 97.94 91 ASN A CA 1
ATOM 703 C C . ASN A 1 91 ? -5.192 6.447 1.705 1.00 97.94 91 ASN A C 1
ATOM 705 O O . ASN A 1 91 ? -5.600 5.621 0.891 1.00 97.94 91 ASN A O 1
ATOM 709 N N . ILE A 1 92 ? -5.149 6.213 3.016 1.00 98.00 92 ILE A N 1
ATOM 710 C CA . ILE A 1 92 ? -5.675 5.006 3.677 1.00 98.00 92 ILE A CA 1
ATOM 711 C C . ILE A 1 92 ? -6.768 5.358 4.695 1.00 98.00 92 ILE A C 1
ATOM 713 O O . ILE A 1 92 ? -7.016 4.610 5.635 1.00 98.00 92 ILE A O 1
ATOM 717 N N . THR A 1 93 ? -7.420 6.510 4.524 1.00 98.62 93 THR A N 1
ATOM 718 C CA . THR A 1 93 ? -8.634 6.859 5.270 1.00 98.62 93 THR A CA 1
ATOM 719 C C . THR A 1 93 ? -9.838 6.059 4.766 1.00 98.62 93 THR A C 1
ATOM 721 O O . THR A 1 93 ? -9.806 5.453 3.691 1.00 98.62 93 THR A O 1
ATOM 724 N N . ASN A 1 94 ? -10.947 6.129 5.497 1.00 98.06 94 ASN A N 1
ATOM 725 C CA . ASN A 1 94 ? -12.229 5.520 5.142 1.00 98.06 94 ASN A CA 1
ATOM 726 C C . ASN A 1 94 ? -12.948 6.207 3.963 1.00 98.06 94 ASN A C 1
ATOM 728 O O . ASN A 1 94 ? -14.135 5.973 3.741 1.00 98.06 94 ASN A O 1
ATOM 732 N N . ASP A 1 95 ? -12.256 7.049 3.189 1.00 98.31 95 ASP A N 1
ATOM 733 C CA . ASP A 1 95 ? -12.811 7.635 1.973 1.00 98.31 95 ASP A CA 1
ATOM 734 C C . ASP A 1 95 ? -13.075 6.550 0.906 1.00 98.31 95 ASP A C 1
ATOM 736 O O . ASP A 1 95 ? -12.204 5.718 0.632 1.00 98.31 95 ASP A O 1
ATOM 740 N N . PRO A 1 96 ? -14.268 6.530 0.285 1.00 97.31 96 PRO A N 1
ATOM 741 C CA . PRO A 1 96 ? -14.657 5.481 -0.653 1.00 97.31 96 PRO A CA 1
ATOM 742 C C . PRO A 1 96 ? -14.133 5.688 -2.086 1.00 97.31 96 PRO A C 1
ATOM 744 O O . PRO A 1 96 ? -14.304 4.798 -2.923 1.00 97.31 96 PRO A O 1
ATOM 747 N N . ALA A 1 97 ? -13.565 6.850 -2.419 1.00 95.81 97 ALA A N 1
ATOM 748 C CA . ALA A 1 97 ? -13.092 7.168 -3.768 1.00 95.81 97 ALA A CA 1
ATOM 749 C C . ALA A 1 97 ? -11.562 7.125 -3.878 1.00 95.81 97 ALA A C 1
ATOM 751 O O . ALA A 1 97 ? -11.024 6.595 -4.849 1.00 95.81 97 ALA A O 1
ATOM 752 N N . HIS A 1 98 ? -10.872 7.674 -2.883 1.00 95.38 98 HIS A N 1
ATOM 753 C CA . HIS A 1 98 ? -9.425 7.853 -2.854 1.00 95.38 98 HIS A CA 1
ATOM 754 C C . HIS A 1 98 ? -8.746 7.088 -1.714 1.00 95.38 98 HIS A C 1
ATOM 756 O O . HIS A 1 98 ? -7.529 6.912 -1.769 1.00 95.38 98 HIS A O 1
ATOM 762 N N . GLY A 1 99 ? -9.511 6.652 -0.709 1.00 97.00 99 GLY A N 1
ATOM 763 C CA . GLY A 1 99 ? -9.048 5.852 0.422 1.00 97.00 99 GLY A CA 1
ATOM 764 C C . GLY A 1 99 ? -9.353 4.356 0.285 1.00 97.00 99 GLY A C 1
ATOM 765 O O . GLY A 1 99 ? -9.513 3.819 -0.813 1.00 97.00 99 GLY A O 1
ATOM 766 N N . ILE A 1 100 ? -9.452 3.681 1.431 1.00 97.62 100 ILE A N 1
ATOM 767 C CA . ILE A 1 100 ? -9.718 2.235 1.557 1.00 97.62 100 ILE A CA 1
ATOM 768 C C . ILE A 1 100 ? -11.175 1.921 1.934 1.00 97.62 100 ILE A C 1
ATOM 770 O O . ILE A 1 100 ? -11.516 0.771 2.218 1.00 97.62 100 ILE A O 1
ATOM 774 N N . GLY A 1 101 ? -12.065 2.920 1.918 1.00 96.94 101 GLY A N 1
ATOM 775 C CA . GLY A 1 101 ? -13.436 2.793 2.425 1.00 96.94 101 GLY A CA 1
ATOM 776 C C . GLY A 1 101 ? -14.290 1.724 1.730 1.00 96.94 101 GLY A C 1
ATOM 777 O O . GLY A 1 101 ? -15.229 1.217 2.330 1.00 96.94 101 GLY A O 1
ATOM 778 N N . LYS A 1 102 ? -13.961 1.351 0.485 1.00 97.06 102 LYS A N 1
ATOM 779 C CA . LYS A 1 102 ? -14.670 0.303 -0.279 1.00 97.06 102 LYS A CA 1
ATOM 780 C C . LYS A 1 102 ? -14.038 -1.082 -0.205 1.00 97.06 102 LYS A C 1
ATOM 782 O O . LYS A 1 102 ? -14.642 -2.034 -0.688 1.00 97.06 102 LYS A O 1
ATOM 787 N N . TRP A 1 103 ? -12.812 -1.185 0.293 1.00 96.69 103 TRP A N 1
ATOM 788 C CA . TRP A 1 103 ? -12.100 -2.458 0.298 1.00 96.69 103 TRP A CA 1
ATOM 789 C C . TRP A 1 103 ? -12.694 -3.347 1.381 1.00 96.69 103 TRP A C 1
ATOM 791 O O . TRP A 1 103 ? -13.233 -2.836 2.358 1.00 96.69 103 TRP A O 1
ATOM 801 N N . THR A 1 104 ? -12.596 -4.656 1.234 1.00 97.31 104 THR A N 1
ATOM 802 C CA . THR A 1 104 ? -12.936 -5.633 2.274 1.00 97.31 104 THR A CA 1
ATOM 803 C C . THR A 1 104 ? -11.759 -5.838 3.227 1.00 97.31 104 THR A C 1
ATOM 805 O O . THR A 1 104 ? -10.629 -5.439 2.940 1.00 97.31 104 THR A O 1
ATOM 808 N N . ASP A 1 105 ? -12.000 -6.463 4.375 1.00 97.62 105 ASP A N 1
ATOM 809 C CA . ASP A 1 105 ? -10.926 -6.737 5.334 1.00 97.62 105 ASP A CA 1
ATOM 810 C C . ASP A 1 105 ? -9.944 -7.792 4.805 1.00 97.62 105 ASP A C 1
ATOM 812 O O . ASP A 1 105 ? -8.737 -7.638 4.972 1.00 97.62 105 ASP A O 1
ATOM 816 N N . GLY A 1 106 ? -10.428 -8.788 4.054 1.00 97.69 106 GLY A N 1
ATOM 817 C CA . GLY A 1 106 ? -9.574 -9.738 3.334 1.00 97.69 106 GLY A CA 1
ATOM 818 C C . GLY A 1 106 ? -8.683 -9.076 2.283 1.00 97.69 106 GLY A C 1
ATOM 819 O O . GLY A 1 106 ? -7.503 -9.398 2.169 1.00 97.69 106 GLY A O 1
ATOM 820 N N . GLU A 1 107 ? -9.203 -8.089 1.556 1.00 98.06 107 GLU A N 1
ATOM 821 C CA . GLU A 1 107 ? -8.412 -7.300 0.608 1.00 98.06 107 GLU A CA 1
ATOM 822 C C . GLU A 1 107 ? -7.317 -6.476 1.300 1.00 98.06 107 GLU A C 1
ATOM 824 O O . GLU A 1 107 ? -6.193 -6.397 0.798 1.00 98.06 107 GLU A O 1
ATOM 829 N N . LEU A 1 108 ? -7.613 -5.894 2.467 1.00 97.81 108 LEU A N 1
ATOM 830 C CA . LEU A 1 108 ? -6.607 -5.204 3.277 1.00 97.81 108 LEU A CA 1
ATOM 831 C C . LEU A 1 108 ? -5.565 -6.176 3.836 1.00 97.81 108 LEU A C 1
ATOM 833 O O . LEU A 1 108 ? -4.372 -5.882 3.763 1.00 97.81 108 LEU A O 1
ATOM 837 N N . ALA A 1 109 ? -5.984 -7.342 4.328 1.00 97.94 109 ALA A N 1
ATOM 838 C CA . ALA A 1 109 ? -5.079 -8.382 4.803 1.00 97.94 109 ALA A CA 1
ATOM 839 C C . ALA A 1 109 ? -4.112 -8.820 3.690 1.00 97.94 109 ALA A C 1
ATOM 841 O O . ALA A 1 109 ? -2.896 -8.849 3.892 1.00 97.94 109 ALA A O 1
ATOM 842 N N . VAL A 1 110 ? -4.622 -9.074 2.481 1.00 97.88 110 VAL A N 1
ATOM 843 C CA . VAL A 1 110 ? -3.801 -9.442 1.318 1.00 97.88 110 VAL A CA 1
ATOM 844 C C . VAL A 1 110 ? -2.847 -8.319 0.935 1.00 97.88 110 VAL A C 1
ATOM 846 O O . VAL A 1 110 ? -1.664 -8.594 0.718 1.00 97.88 110 VAL A O 1
ATOM 849 N N . LEU A 1 111 ? -3.295 -7.059 0.913 1.00 97.56 111 LEU A N 1
ATOM 850 C CA . LEU A 1 111 ? -2.408 -5.925 0.650 1.00 97.56 111 LEU A CA 1
ATOM 851 C C . LEU A 1 111 ? -1.268 -5.864 1.674 1.00 97.56 111 LEU A C 1
ATOM 853 O O . LEU A 1 111 ? -0.105 -5.758 1.283 1.00 97.56 111 LEU A O 1
ATOM 857 N N . LEU A 1 112 ? -1.587 -5.922 2.967 1.00 97.25 112 LEU A N 1
ATOM 858 C CA . LEU A 1 112 ? -0.609 -5.769 4.044 1.00 97.25 112 LEU A CA 1
ATOM 859 C C . LEU A 1 112 ? 0.403 -6.924 4.068 1.00 97.25 112 LEU A C 1
ATOM 861 O O . LEU A 1 112 ? 1.580 -6.691 4.339 1.00 97.25 112 LEU A O 1
ATOM 865 N N . ARG A 1 113 ? -0.019 -8.147 3.721 1.00 97.06 113 ARG A N 1
ATOM 866 C CA . ARG A 1 113 ? 0.852 -9.332 3.647 1.00 97.06 113 ARG A CA 1
ATOM 867 C C . ARG A 1 113 ? 1.698 -9.377 2.376 1.00 97.06 113 ARG A C 1
ATOM 869 O O . ARG A 1 113 ? 2.877 -9.710 2.431 1.00 97.06 113 ARG A O 1
ATOM 876 N N . THR A 1 114 ? 1.112 -9.061 1.223 1.00 96.69 114 THR A N 1
ATOM 877 C CA . THR A 1 114 ? 1.711 -9.381 -0.088 1.00 96.69 114 THR A CA 1
ATOM 878 C C . THR A 1 114 ? 2.182 -8.149 -0.859 1.00 96.69 114 THR A C 1
ATOM 880 O O . THR A 1 114 ? 3.090 -8.235 -1.690 1.00 96.69 114 THR A O 1
ATOM 883 N N . GLY A 1 115 ? 1.593 -6.983 -0.584 1.00 96.25 115 GLY A N 1
ATOM 884 C CA . GLY A 1 115 ? 1.753 -5.763 -1.372 1.00 96.25 115 GLY A CA 1
ATOM 885 C C . GLY A 1 115 ? 0.892 -5.705 -2.633 1.00 96.25 115 GLY A C 1
ATOM 886 O O . GLY A 1 115 ? 1.113 -4.815 -3.451 1.00 96.25 115 GLY A O 1
ATOM 887 N N . VAL A 1 116 ? -0.040 -6.638 -2.835 1.00 97.25 116 VAL A N 1
ATOM 888 C CA . VAL A 1 116 ? -0.933 -6.665 -4.003 1.00 97.25 116 VAL A CA 1
ATOM 889 C C . VAL A 1 116 ? -2.271 -6.027 -3.641 1.00 97.25 116 VAL A C 1
ATOM 891 O O . VAL A 1 116 ? -2.917 -6.421 -2.674 1.00 97.25 116 VAL A O 1
ATOM 894 N N . LYS A 1 117 ? -2.679 -5.021 -4.414 1.00 95.75 117 LYS A N 1
ATOM 895 C CA . LYS A 1 117 ? -3.987 -4.367 -4.287 1.00 95.75 117 LYS A CA 1
ATOM 896 C C . LYS A 1 117 ? -5.117 -5.234 -4.861 1.00 95.75 117 LYS A C 1
ATOM 898 O O . LYS A 1 117 ? -4.835 -6.102 -5.685 1.00 95.75 117 LYS A O 1
ATOM 903 N N . PRO A 1 118 ? -6.393 -4.936 -4.547 1.00 95.81 118 PRO A N 1
ATOM 904 C CA . PRO A 1 118 ? -7.544 -5.646 -5.119 1.00 95.81 118 PRO A CA 1
ATOM 905 C C . PRO A 1 118 ? -7.596 -5.648 -6.653 1.00 95.81 118 PRO A C 1
ATOM 907 O O . PRO A 1 118 ? -8.038 -6.617 -7.261 1.00 95.81 118 PRO A O 1
ATOM 910 N N . ASP A 1 119 ? -7.101 -4.581 -7.288 1.00 94.88 119 ASP A N 1
ATOM 911 C CA . ASP A 1 119 ? -7.012 -4.451 -8.749 1.00 94.88 119 ASP A CA 1
ATOM 912 C C . ASP A 1 119 ? -5.813 -5.199 -9.370 1.00 94.88 119 ASP A C 1
ATOM 914 O O . ASP A 1 119 ? -5.600 -5.151 -10.581 1.00 94.88 119 ASP A O 1
ATOM 918 N N . GLY A 1 120 ? -5.012 -5.878 -8.546 1.00 96.06 120 GLY A N 1
ATOM 919 C CA . GLY A 1 120 ? -3.814 -6.602 -8.952 1.00 96.06 120 GLY A CA 1
ATOM 920 C C . GLY A 1 120 ? -2.558 -5.743 -9.100 1.00 96.06 120 GLY A C 1
ATOM 921 O O . GLY A 1 120 ? -1.490 -6.264 -9.437 1.00 96.06 120 GLY A O 1
ATOM 922 N N . THR A 1 121 ? -2.636 -4.437 -8.831 1.00 94.69 121 THR A N 1
ATOM 923 C CA . THR A 1 121 ? -1.457 -3.570 -8.795 1.00 94.69 121 THR A CA 1
ATOM 924 C C . THR A 1 121 ? -0.542 -4.008 -7.658 1.00 94.69 121 THR A C 1
ATOM 926 O O . THR A 1 121 ? -0.929 -3.987 -6.488 1.00 94.69 121 THR A O 1
ATOM 929 N N . TYR A 1 122 ? 0.701 -4.351 -7.983 1.00 95.62 122 TYR A N 1
ATOM 930 C CA . TYR A 1 122 ? 1.720 -4.604 -6.975 1.00 95.62 122 TYR A CA 1
ATOM 931 C C . TYR A 1 122 ? 2.377 -3.308 -6.516 1.00 95.62 122 TYR A C 1
ATOM 933 O O . TYR A 1 122 ? 2.680 -2.423 -7.317 1.00 95.62 122 TYR A O 1
ATOM 941 N N . LEU A 1 123 ? 2.622 -3.219 -5.213 1.00 93.25 123 LEU A N 1
ATOM 942 C CA . LEU A 1 123 ? 3.447 -2.206 -4.583 1.00 93.25 123 LEU A CA 1
ATOM 943 C C . LEU A 1 123 ? 4.858 -2.784 -4.383 1.00 93.25 123 LEU A C 1
ATOM 945 O O . LEU A 1 123 ? 5.041 -3.619 -3.493 1.00 93.25 123 LEU A O 1
ATOM 949 N N . PRO A 1 124 ? 5.863 -2.346 -5.167 1.00 87.38 124 PRO A N 1
ATOM 950 C CA . PRO A 1 124 ? 7.273 -2.672 -4.954 1.00 87.38 124 PRO A CA 1
ATOM 951 C C . PRO A 1 124 ? 7.750 -2.364 -3.516 1.00 87.38 124 PRO A C 1
ATOM 953 O O . PRO A 1 124 ? 7.014 -1.773 -2.718 1.00 87.38 124 PRO A O 1
ATOM 956 N N . PRO A 1 125 ? 8.967 -2.778 -3.121 1.00 81.94 125 PRO A N 1
ATOM 957 C C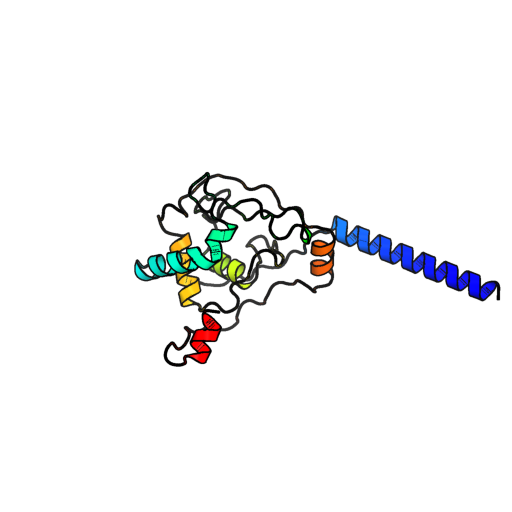A . PRO A 1 125 ? 9.374 -2.858 -1.712 1.00 81.94 125 PRO A CA 1
ATOM 958 C C . PRO A 1 125 ? 9.499 -1.520 -0.970 1.00 81.94 125 PRO A C 1
ATOM 960 O O . PRO A 1 125 ? 9.810 -1.527 0.212 1.00 81.94 125 PRO A O 1
ATOM 963 N N . TYR A 1 126 ? 9.198 -0.386 -1.607 1.00 85.19 126 TYR A N 1
ATOM 964 C CA . TYR A 1 126 ? 9.079 0.897 -0.914 1.00 85.19 126 TYR A CA 1
ATOM 965 C C . TYR A 1 126 ? 7.912 0.948 0.092 1.00 85.19 126 TYR A C 1
ATOM 967 O O . TYR A 1 126 ? 7.942 1.764 1.003 1.00 85.19 126 TYR A O 1
ATOM 975 N N . MET A 1 127 ? 6.895 0.086 -0.035 1.00 91.62 127 MET A N 1
ATOM 976 C CA . MET A 1 127 ? 5.957 -0.186 1.063 1.00 91.62 127 MET A CA 1
ATOM 977 C C . MET A 1 127 ? 6.444 -1.435 1.816 1.00 91.62 127 MET A C 1
ATOM 979 O O . MET A 1 127 ? 6.538 -2.482 1.178 1.00 91.62 127 MET A O 1
ATOM 983 N N . PRO A 1 128 ? 6.729 -1.395 3.124 1.00 91.94 128 PRO A N 1
ATOM 984 C CA . PRO A 1 128 ? 7.008 -2.600 3.905 1.00 91.94 128 PRO A CA 1
ATOM 985 C C . PRO A 1 128 ? 5.789 -3.529 3.966 1.00 91.94 128 PRO A C 1
ATOM 987 O O . PRO A 1 128 ? 4.650 -3.064 3.962 1.00 91.94 128 PRO A O 1
ATOM 990 N N . LYS A 1 129 ? 6.021 -4.845 3.979 1.00 95.25 129 LYS A N 1
ATOM 991 C CA . LYS A 1 129 ? 4.956 -5.858 4.060 1.00 95.25 129 LYS A CA 1
ATOM 992 C C . LYS A 1 129 ? 4.985 -6.453 5.455 1.00 95.25 129 LYS A C 1
ATOM 994 O O . LYS A 1 129 ? 6.052 -6.785 5.963 1.00 95.25 129 LYS A O 1
ATOM 999 N N . LEU A 1 130 ? 3.816 -6.619 6.049 1.00 95.31 130 LEU A N 1
ATOM 1000 C CA . LEU A 1 130 ? 3.639 -7.123 7.405 1.00 95.31 130 LEU A CA 1
ATOM 1001 C C . LEU A 1 130 ? 3.607 -8.656 7.380 1.00 95.31 130 LEU A C 1
ATOM 1003 O O . LEU A 1 130 ? 2.643 -9.273 7.811 1.00 95.31 130 LEU A O 1
ATOM 1007 N N . VAL A 1 131 ? 4.635 -9.286 6.803 1.00 94.50 131 VAL A N 1
ATOM 1008 C CA . VAL A 1 131 ? 4.660 -10.736 6.514 1.00 94.50 131 VAL A CA 1
ATOM 1009 C C . VAL A 1 131 ? 4.688 -11.619 7.765 1.00 94.50 131 VAL A C 1
ATOM 1011 O O . VAL A 1 131 ? 4.250 -12.760 7.691 1.00 94.50 131 VAL A O 1
ATOM 1014 N N . HIS A 1 132 ? 5.162 -11.090 8.896 1.00 92.62 132 HIS A N 1
ATOM 1015 C CA . HIS A 1 132 ? 5.322 -11.826 10.158 1.00 92.62 132 HIS A CA 1
ATOM 1016 C C . HIS A 1 132 ? 4.408 -11.342 11.286 1.00 92.62 132 HIS A C 1
ATOM 1018 O O . HIS A 1 132 ? 4.418 -11.934 12.357 1.00 92.62 132 HIS A O 1
ATOM 1024 N N . LEU A 1 133 ? 3.605 -10.298 11.051 1.00 95.38 133 LEU A N 1
ATOM 1025 C CA . LEU A 1 133 ? 2.645 -9.812 12.044 1.00 95.38 133 LEU A CA 1
ATOM 1026 C C . LEU A 1 133 ? 1.671 -10.944 12.420 1.00 95.38 133 LEU A C 1
ATOM 1028 O O . LEU A 1 133 ? 1.290 -11.707 11.534 1.00 95.38 133 LEU A O 1
ATOM 1032 N N . SER A 1 134 ? 1.266 -11.093 13.675 1.00 96.19 134 SER A N 1
ATOM 1033 C CA . SER A 1 134 ? 0.258 -12.093 14.037 1.00 96.19 134 SER A CA 1
ATOM 1034 C C . SER A 1 134 ? -1.081 -11.752 13.385 1.00 96.19 134 SER A C 1
ATOM 1036 O O . SER A 1 134 ? -1.324 -10.611 12.975 1.00 96.19 134 SER A O 1
ATOM 1038 N N . ASP A 1 135 ? -1.956 -12.741 13.228 1.00 96.44 135 ASP A N 1
ATOM 1039 C CA . ASP A 1 135 ? -3.280 -12.479 12.663 1.00 96.44 135 ASP A CA 1
ATOM 1040 C C . ASP A 1 135 ? -4.150 -11.615 13.595 1.00 96.44 135 ASP A C 1
ATOM 1042 O O . ASP A 1 135 ? -4.936 -10.813 13.089 1.00 96.44 135 ASP A O 1
ATOM 1046 N N . GLY A 1 136 ? -3.980 -11.682 14.922 1.00 96.44 136 GLY A N 1
ATOM 1047 C CA . GLY A 1 136 ? -4.702 -10.803 15.849 1.00 96.44 136 GLY A CA 1
ATOM 1048 C C . GLY A 1 136 ? -4.173 -9.366 15.853 1.00 96.44 136 GLY A C 1
ATOM 1049 O O . GLY A 1 136 ? -4.965 -8.417 15.916 1.00 96.44 136 GLY A O 1
ATOM 1050 N N . ASP A 1 137 ? -2.869 -9.154 15.664 1.00 97.06 137 ASP A N 1
ATOM 1051 C CA . ASP A 1 137 ? -2.330 -7.808 15.437 1.00 97.06 137 ASP A CA 1
ATOM 1052 C C . ASP A 1 137 ? -2.727 -7.262 14.059 1.00 97.06 137 ASP A C 1
ATOM 1054 O O . ASP A 1 137 ? -3.076 -6.084 13.936 1.00 97.06 137 ASP A O 1
ATOM 1058 N N . LEU A 1 138 ? -2.760 -8.103 13.019 1.00 97.75 138 LEU A N 1
ATOM 1059 C CA . LEU A 1 138 ? -3.283 -7.716 11.707 1.00 97.75 138 LEU A CA 1
ATOM 1060 C C . LEU A 1 138 ? -4.762 -7.312 11.794 1.00 97.75 138 LEU A C 1
ATOM 1062 O O . LEU A 1 138 ? -5.149 -6.273 11.253 1.00 97.75 138 LEU A O 1
ATOM 1066 N N . GLN A 1 139 ? -5.573 -8.088 12.516 1.00 97.81 139 GLN A N 1
ATOM 1067 C CA . GLN A 1 139 ? -6.963 -7.756 12.815 1.00 97.81 139 GLN A CA 1
ATOM 1068 C C . GLN A 1 139 ? -7.068 -6.420 13.549 1.00 97.81 139 GLN A C 1
ATOM 1070 O O . GLN A 1 139 ? -7.889 -5.586 13.174 1.00 97.81 139 GLN A O 1
ATOM 1075 N N . SER A 1 140 ? -6.214 -6.186 14.545 1.00 98.44 140 SER A N 1
ATOM 1076 C CA . SER A 1 140 ? -6.174 -4.927 15.290 1.00 98.44 140 SER A CA 1
ATOM 1077 C C . SER A 1 140 ? -5.873 -3.740 14.370 1.00 98.44 140 SER A C 1
ATOM 1079 O O . SER A 1 140 ? -6.593 -2.741 14.394 1.00 98.44 140 SER A O 1
ATOM 1081 N N . VAL A 1 141 ? -4.862 -3.851 13.497 1.00 98.44 141 VAL A N 1
ATOM 1082 C CA . VAL A 1 141 ? -4.534 -2.812 12.504 1.00 98.44 141 VAL A CA 1
ATOM 1083 C C . VAL A 1 141 ? -5.738 -2.505 11.617 1.00 98.44 141 VAL A C 1
ATOM 1085 O O . VAL A 1 141 ? -6.087 -1.336 11.452 1.00 98.44 141 VAL A O 1
ATOM 1088 N N . ILE A 1 142 ? -6.404 -3.526 11.071 1.00 98.38 142 ILE A N 1
ATOM 1089 C CA . ILE A 1 142 ? -7.563 -3.314 10.196 1.00 98.38 142 ILE A CA 1
ATOM 1090 C C . ILE A 1 142 ? -8.749 -2.735 10.984 1.00 98.38 142 ILE A C 1
ATOM 1092 O O . ILE A 1 142 ? -9.375 -1.789 10.510 1.00 98.38 142 ILE A O 1
ATOM 1096 N N . ALA A 1 143 ? -9.015 -3.210 12.205 1.00 98.50 143 ALA A N 1
ATOM 1097 C CA . ALA A 1 143 ? -10.056 -2.666 13.082 1.00 98.50 143 ALA A CA 1
ATOM 1098 C C . ALA A 1 143 ? -9.850 -1.167 13.328 1.00 98.50 143 ALA A C 1
ATOM 1100 O O . ALA A 1 143 ? -10.786 -0.375 13.216 1.00 98.50 143 ALA A O 1
ATOM 1101 N N . PHE A 1 144 ? -8.608 -0.758 13.596 1.00 98.62 144 PHE A N 1
ATOM 1102 C CA . PHE A 1 144 ? -8.259 0.649 13.730 1.00 98.62 144 PHE A CA 1
ATOM 1103 C C . PHE A 1 144 ? -8.483 1.428 12.430 1.00 98.62 144 PHE A C 1
ATOM 1105 O O . PHE A 1 144 ? -9.093 2.495 12.470 1.00 98.62 144 PHE A O 1
ATOM 1112 N N . LEU A 1 145 ? -8.043 0.904 11.282 1.00 98.19 145 LEU A N 1
ATOM 1113 C CA . LEU A 1 145 ? -8.249 1.554 9.984 1.00 98.19 145 LEU A CA 1
ATOM 1114 C C . LEU A 1 145 ? -9.740 1.772 9.670 1.00 98.19 145 LEU A C 1
ATOM 1116 O O . LEU A 1 145 ? -10.090 2.779 9.063 1.00 98.19 145 LEU A O 1
ATOM 1120 N N . ARG A 1 146 ? -10.620 0.886 10.151 1.00 97.06 146 ARG A N 1
ATOM 1121 C CA . ARG A 1 146 ? -12.087 0.976 10.023 1.00 97.06 146 ARG A CA 1
ATOM 1122 C C . ARG A 1 146 ? -12.781 1.838 11.076 1.00 97.06 146 ARG A C 1
ATOM 1124 O O . ARG A 1 146 ? -13.980 2.076 10.957 1.00 97.06 146 ARG A O 1
ATOM 1131 N N . SER A 1 147 ? -12.064 2.274 12.104 1.00 97.62 147 SER A N 1
ATOM 1132 C CA . SER A 1 147 ? -12.655 2.990 13.236 1.00 97.62 147 SER A CA 1
ATOM 1133 C C . SER A 1 147 ? -13.086 4.421 12.886 1.00 97.62 147 SER A C 1
ATOM 1135 O O . SER A 1 147 ? -12.839 4.944 11.796 1.00 97.62 147 SER A O 1
ATOM 1137 N N . ASP A 1 148 ? -13.709 5.090 13.852 1.00 96.06 148 ASP A N 1
ATOM 1138 C CA . ASP A 1 148 ? -14.065 6.506 13.795 1.00 96.06 148 ASP A CA 1
ATOM 1139 C C . ASP A 1 148 ? -12.932 7.439 14.266 1.00 96.06 148 ASP A C 1
ATOM 1141 O O . ASP A 1 148 ? -13.137 8.653 14.392 1.00 96.06 148 ASP A O 1
ATOM 1145 N N . ASN A 1 149 ? -11.725 6.904 14.493 1.00 97.94 149 ASN A N 1
ATOM 1146 C CA . ASN A 1 149 ? -10.570 7.687 14.910 1.00 97.94 149 ASN A CA 1
ATOM 1147 C C . ASN A 1 149 ? -10.256 8.803 13.898 1.00 97.94 149 ASN A C 1
ATOM 1149 O O . ASN A 1 149 ? -10.310 8.616 12.679 1.00 97.94 149 ASN A O 1
ATOM 1153 N N . ALA A 1 150 ? -9.877 9.975 14.412 1.00 97.75 150 ALA A N 1
ATOM 1154 C CA . ALA A 1 150 ? -9.607 11.158 13.602 1.00 97.75 150 ALA A CA 1
ATOM 1155 C C . ALA A 1 150 ? -8.597 10.909 12.468 1.00 97.75 150 ALA A C 1
ATOM 1157 O O . ALA A 1 150 ? -8.793 11.451 11.385 1.00 97.75 150 ALA A O 1
ATOM 1158 N N . TRP A 1 151 ? -7.576 10.065 12.673 1.00 98.31 151 TRP A N 1
ATOM 1159 C CA . TRP A 1 151 ? -6.532 9.802 11.674 1.00 98.31 151 TRP A CA 1
ATOM 1160 C C . TRP A 1 151 ? -7.047 9.080 10.426 1.00 98.31 151 TRP A C 1
ATOM 1162 O O . TRP A 1 151 ? -6.458 9.225 9.356 1.00 98.31 151 TRP A O 1
ATOM 1172 N N . VAL A 1 152 ? -8.127 8.306 10.554 1.00 98.38 152 VAL A N 1
ATOM 1173 C CA . VAL A 1 152 ? -8.655 7.436 9.490 1.00 98.38 152 VAL A CA 1
ATOM 1174 C C . VAL A 1 152 ? -10.034 7.870 9.003 1.00 98.38 152 VAL A C 1
ATOM 1176 O O . VAL A 1 152 ? -10.541 7.314 8.029 1.00 98.38 152 VAL A O 1
ATOM 1179 N N . LYS A 1 153 ? -10.636 8.896 9.622 1.00 98.06 153 LYS A N 1
ATOM 1180 C CA . LYS A 1 153 ? -11.860 9.519 9.105 1.00 98.06 153 LYS A CA 1
ATOM 1181 C C . LYS A 1 153 ? -11.678 9.911 7.644 1.00 98.06 153 LYS A C 1
ATOM 1183 O O . LYS A 1 153 ? -10.637 10.446 7.268 1.00 98.06 153 LYS A O 1
ATOM 1188 N N . ALA A 1 154 ? -12.726 9.670 6.858 1.00 98.19 154 ALA A N 1
ATOM 1189 C CA . ALA A 1 154 ? -12.728 9.916 5.426 1.00 98.19 154 ALA A CA 1
ATOM 1190 C C . ALA A 1 154 ? -12.184 11.310 5.077 1.00 98.19 154 ALA A C 1
ATOM 1192 O O . ALA A 1 154 ? -12.482 12.324 5.723 1.00 98.19 154 ALA A O 1
ATOM 1193 N N . ASP A 1 155 ? -11.351 11.329 4.050 1.00 98.12 155 ASP A N 1
ATOM 1194 C CA . ASP A 1 155 ? -10.766 12.518 3.468 1.00 98.12 155 ASP A CA 1
ATOM 1195 C C . ASP A 1 155 ? -10.545 12.272 1.980 1.00 98.12 155 ASP A C 1
ATOM 1197 O O . ASP A 1 155 ? -9.986 11.246 1.593 1.00 98.12 155 ASP A O 1
ATOM 1201 N N . ASN A 1 156 ? -10.970 13.203 1.135 1.00 97.00 156 ASN A N 1
ATOM 1202 C CA . ASN A 1 156 ? -10.933 13.024 -0.311 1.00 97.00 156 ASN A CA 1
ATOM 1203 C C . ASN A 1 156 ? -9.583 13.415 -0.939 1.00 97.00 156 ASN A C 1
ATOM 1205 O O . ASN A 1 156 ? -9.488 13.483 -2.166 1.00 97.00 156 ASN A O 1
ATOM 1209 N N . THR A 1 157 ? -8.541 13.660 -0.135 1.00 97.00 157 THR A N 1
ATOM 1210 C CA . THR A 1 157 ? -7.195 13.956 -0.635 1.00 97.00 157 THR A CA 1
ATOM 1211 C C . THR A 1 157 ? -6.711 12.847 -1.569 1.00 97.00 157 THR A C 1
ATOM 1213 O O . THR A 1 157 ? -6.536 11.692 -1.169 1.00 97.00 157 THR A O 1
ATOM 1216 N N . ARG A 1 158 ? -6.450 13.208 -2.829 1.00 95.81 158 ARG A N 1
ATOM 1217 C CA . ARG A 1 158 ? -5.883 12.309 -3.836 1.00 95.81 158 ARG A CA 1
ATOM 1218 C C . ARG A 1 158 ? -4.382 12.532 -3.951 1.00 95.81 158 ARG A C 1
ATOM 1220 O O . ARG A 1 158 ? -3.935 13.589 -4.386 1.00 95.81 158 ARG A O 1
ATOM 1227 N N . GLN A 1 159 ? -3.611 11.494 -3.642 1.00 94.50 159 GLN A N 1
ATOM 1228 C CA . GLN A 1 159 ? -2.167 11.505 -3.861 1.00 94.50 159 GLN A CA 1
ATOM 1229 C C . GLN A 1 159 ? -1.831 11.263 -5.338 1.00 94.50 159 GLN A C 1
ATOM 1231 O O . GLN A 1 159 ? -2.427 10.355 -5.940 1.00 94.50 159 GLN A O 1
ATOM 1236 N N . PRO A 1 160 ? -0.859 11.998 -5.912 1.00 95.19 160 PRO A N 1
ATOM 1237 C CA . PRO A 1 160 ? -0.379 11.767 -7.268 1.00 95.19 160 PRO A CA 1
ATOM 1238 C C . PRO A 1 160 ? 0.052 10.322 -7.511 1.00 95.19 160 PRO A C 1
ATOM 1240 O O . PRO A 1 160 ? 0.373 9.562 -6.588 1.00 95.19 160 PRO A O 1
ATOM 1243 N N . ASP A 1 161 ? 0.063 9.926 -8.777 1.00 92.31 161 ASP A N 1
ATOM 1244 C CA . ASP A 1 161 ? 0.539 8.605 -9.156 1.00 92.31 161 ASP A CA 1
ATOM 1245 C C . ASP A 1 161 ? 2.053 8.507 -9.012 1.00 92.31 161 ASP A C 1
ATOM 1247 O O . ASP A 1 161 ? 2.810 9.417 -9.348 1.00 92.31 161 ASP A O 1
ATOM 1251 N N . THR A 1 162 ? 2.483 7.374 -8.468 1.00 93.19 162 THR A N 1
ATOM 1252 C CA . THR A 1 162 ? 3.896 7.051 -8.312 1.00 93.19 162 THR A CA 1
ATOM 1253 C C . THR A 1 162 ? 4.523 6.821 -9.684 1.00 93.19 162 THR A C 1
ATOM 1255 O O . THR A 1 162 ? 3.918 6.177 -10.541 1.00 93.19 162 THR A O 1
ATOM 1258 N N . LYS A 1 163 ? 5.755 7.301 -9.880 1.00 94.19 163 LYS A N 1
ATOM 1259 C CA . LYS A 1 163 ? 6.549 7.092 -11.097 1.00 94.19 163 LYS A CA 1
ATOM 1260 C C . LYS A 1 163 ? 7.784 6.251 -10.761 1.00 94.19 163 LYS A C 1
ATOM 1262 O O . LYS A 1 163 ? 8.820 6.815 -10.401 1.00 94.19 163 LYS A O 1
ATOM 1267 N N . PRO A 1 164 ? 7.701 4.910 -10.858 1.00 94.38 164 PRO A N 1
ATOM 1268 C CA . PRO A 1 164 ? 8.829 4.039 -10.559 1.00 94.38 164 PRO A CA 1
ATOM 1269 C C . PRO A 1 164 ? 10.007 4.296 -11.502 1.00 94.38 164 PRO A C 1
ATOM 1271 O O . PRO A 1 164 ? 9.820 4.451 -12.715 1.00 94.38 164 PRO A O 1
ATOM 1274 N N . SER A 1 165 ? 11.220 4.284 -10.953 1.00 95.25 165 SER A N 1
ATOM 1275 C CA . SER A 1 165 ? 12.455 4.389 -11.729 1.00 95.25 165 SER A CA 1
ATOM 1276 C C . SER A 1 165 ? 12.652 3.176 -12.646 1.00 95.25 165 SER A C 1
ATOM 1278 O O . SER A 1 165 ? 12.023 2.125 -12.477 1.00 95.25 165 SER A O 1
ATOM 1280 N N . PHE A 1 166 ? 13.564 3.297 -13.618 1.00 95.50 166 PHE A N 1
ATOM 1281 C CA . PHE A 1 166 ? 13.966 2.157 -14.447 1.00 95.50 166 PHE A CA 1
ATOM 1282 C C . PHE A 1 166 ? 14.464 0.985 -13.590 1.00 95.50 166 PHE A C 1
ATOM 1284 O O . PHE A 1 166 ? 14.100 -0.155 -13.860 1.00 95.50 166 PHE A O 1
ATOM 1291 N N . LEU A 1 167 ? 15.223 1.267 -12.524 1.00 94.56 167 LEU A N 1
ATOM 1292 C CA . LEU A 1 167 ? 15.721 0.254 -11.594 1.00 94.56 167 LEU A CA 1
ATOM 1293 C C . LEU A 1 167 ? 14.571 -0.538 -10.956 1.00 94.56 167 LEU A C 1
ATOM 1295 O O . LEU A 1 167 ? 14.585 -1.765 -10.990 1.00 94.56 167 LEU A O 1
ATOM 1299 N N . THR A 1 168 ? 13.542 0.141 -10.441 1.00 95.19 168 THR A N 1
ATOM 1300 C CA . THR A 1 168 ? 12.368 -0.521 -9.845 1.00 95.19 168 THR A CA 1
ATOM 1301 C C . THR A 1 168 ? 11.639 -1.397 -10.863 1.00 95.19 168 THR A C 1
ATOM 1303 O O . THR A 1 168 ? 11.299 -2.548 -10.578 1.00 95.19 168 THR A O 1
ATOM 1306 N N . LYS A 1 169 ? 11.423 -0.882 -12.080 1.00 96.00 169 LYS A N 1
ATOM 1307 C CA . LYS A 1 169 ? 10.792 -1.642 -13.172 1.00 96.00 169 LYS A CA 1
ATOM 1308 C C . LYS A 1 169 ? 11.628 -2.861 -13.564 1.00 96.00 169 LYS A C 1
ATOM 1310 O O . LYS A 1 169 ? 11.083 -3.944 -13.755 1.00 96.00 169 LYS A O 1
ATOM 1315 N N . PHE A 1 170 ? 12.948 -2.710 -13.640 1.00 95.50 170 PHE A N 1
ATOM 1316 C CA . PHE A 1 170 ? 13.876 -3.790 -13.961 1.00 95.50 170 PHE A CA 1
ATOM 1317 C C . PHE A 1 170 ? 13.842 -4.891 -12.894 1.00 95.50 170 PHE A C 1
ATOM 1319 O O . PHE A 1 170 ? 13.573 -6.043 -13.229 1.00 95.50 170 PHE A O 1
ATOM 1326 N N . LEU A 1 171 ? 14.022 -4.540 -11.615 1.00 95.56 171 LEU A N 1
ATOM 1327 C CA . LEU A 1 171 ? 14.064 -5.498 -10.500 1.00 95.56 171 LEU A CA 1
ATOM 1328 C C . LEU A 1 171 ? 12.752 -6.276 -10.335 1.00 95.56 171 LEU A C 1
ATOM 1330 O O . LEU A 1 171 ? 12.767 -7.470 -10.035 1.00 95.56 171 LEU A O 1
ATOM 1334 N N . THR A 1 172 ? 11.615 -5.625 -10.573 1.00 95.38 172 THR A N 1
ATOM 1335 C CA . THR A 1 172 ? 10.306 -6.294 -10.561 1.00 95.38 172 THR A CA 1
ATOM 1336 C C . THR A 1 172 ? 10.086 -7.161 -11.803 1.00 95.38 172 THR A C 1
ATOM 1338 O O . THR A 1 172 ? 9.536 -8.253 -11.688 1.00 95.38 172 THR A O 1
ATOM 1341 N N . THR A 1 173 ? 10.568 -6.744 -12.979 1.00 94.88 173 THR A N 1
ATOM 1342 C CA . THR A 1 173 ? 10.445 -7.520 -14.227 1.00 94.88 173 THR A CA 1
ATOM 1343 C C . THR A 1 173 ? 11.256 -8.813 -14.197 1.00 94.88 173 THR A C 1
ATOM 1345 O O . THR A 1 173 ? 10.768 -9.838 -14.666 1.00 94.88 173 THR A O 1
ATOM 1348 N N . ILE A 1 174 ? 12.468 -8.793 -13.632 1.00 94.75 174 ILE A N 1
ATOM 1349 C CA . ILE A 1 174 ? 13.313 -9.995 -13.510 1.00 94.75 174 ILE A CA 1
ATOM 1350 C C . ILE A 1 174 ? 12.936 -10.883 -12.311 1.00 94.75 174 ILE A C 1
ATOM 1352 O O . ILE A 1 174 ? 13.573 -11.907 -12.083 1.00 94.75 174 ILE A O 1
ATOM 1356 N N . GLY A 1 175 ? 11.927 -10.492 -11.523 1.00 92.88 175 GLY A N 1
ATOM 1357 C CA . GLY A 1 175 ? 11.437 -11.265 -10.379 1.00 92.88 175 GLY A CA 1
ATOM 1358 C C . GLY A 1 175 ? 12.265 -11.143 -9.095 1.00 92.88 175 GLY A C 1
ATOM 1359 O O . GLY A 1 175 ? 11.985 -11.865 -8.140 1.00 92.88 175 GLY A O 1
ATOM 1360 N N . ALA A 1 176 ? 13.239 -10.228 -9.035 1.00 93.88 176 ALA A N 1
ATOM 1361 C CA . ALA A 1 176 ? 14.010 -9.956 -7.818 1.00 93.88 176 ALA A CA 1
ATOM 1362 C C . ALA A 1 176 ? 13.153 -9.297 -6.720 1.00 93.88 176 ALA A C 1
ATOM 1364 O O . ALA A 1 176 ? 13.433 -9.444 -5.535 1.00 93.88 176 ALA A O 1
ATOM 1365 N N . MET A 1 177 ? 12.092 -8.586 -7.114 1.00 93.19 177 MET A N 1
ATOM 1366 C CA . MET A 1 177 ? 11.124 -7.940 -6.223 1.00 93.19 177 MET A CA 1
ATOM 1367 C C . MET A 1 177 ? 9.707 -8.389 -6.589 1.00 93.19 177 MET A C 1
ATOM 1369 O O . MET A 1 177 ? 8.992 -7.691 -7.308 1.00 93.19 177 MET A O 1
ATOM 1373 N N . LYS A 1 178 ? 9.324 -9.585 -6.138 1.00 94.06 178 LYS A N 1
ATOM 1374 C CA . LYS A 1 178 ? 7.978 -10.149 -6.322 1.00 94.06 178 LYS A CA 1
ATOM 1375 C C . LYS A 1 178 ? 7.164 -10.079 -5.020 1.00 94.06 178 LYS A C 1
ATOM 1377 O O . LYS A 1 178 ? 7.765 -9.981 -3.948 1.00 94.06 178 LYS A O 1
ATOM 1382 N N . PRO A 1 179 ? 5.821 -10.134 -5.084 1.00 95.19 179 PRO A N 1
ATOM 1383 C CA . PRO A 1 179 ? 4.985 -10.263 -3.898 1.00 95.19 179 PRO A CA 1
ATOM 1384 C C . PRO A 1 179 ? 5.384 -11.458 -3.034 1.00 95.19 179 PRO A C 1
ATOM 1386 O O . PRO A 1 179 ? 5.786 -12.508 -3.549 1.00 95.19 179 PRO A O 1
ATOM 1389 N N . PHE A 1 180 ? 5.215 -11.307 -1.723 1.00 94.31 180 PHE A N 1
ATOM 1390 C CA . PHE A 1 180 ? 5.232 -12.448 -0.817 1.00 94.31 180 PHE A CA 1
ATOM 1391 C C . PHE A 1 180 ? 3.960 -13.278 -1.017 1.00 94.31 180 PHE A C 1
ATOM 1393 O O . PHE A 1 180 ? 2.908 -12.705 -1.317 1.00 94.31 180 PHE A O 1
ATOM 1400 N N . PRO A 1 181 ? 4.031 -14.610 -0.870 1.00 94.44 181 PRO A N 1
ATOM 1401 C CA . PRO A 1 181 ? 2.828 -15.426 -0.840 1.00 94.44 181 PRO A CA 1
ATOM 1402 C C . PRO A 1 181 ? 1.993 -15.063 0.390 1.00 94.44 181 PRO A C 1
ATOM 1404 O O . PRO A 1 181 ? 2.543 -14.756 1.450 1.00 94.44 181 PRO A O 1
ATOM 1407 N N . TYR A 1 182 ? 0.671 -15.130 0.262 1.00 95.62 182 TYR A N 1
ATOM 1408 C CA . TYR A 1 182 ? -0.189 -15.063 1.435 1.00 95.62 182 TYR A CA 1
ATOM 1409 C C . TYR A 1 182 ? 0.028 -16.323 2.304 1.00 95.62 182 TYR A C 1
ATOM 1411 O O . TYR A 1 182 ? 0.226 -17.417 1.754 1.00 95.62 182 TYR A O 1
ATOM 1419 N N . PRO A 1 183 ? 0.034 -16.212 3.644 1.00 94.88 183 PRO A N 1
ATOM 1420 C CA . PRO A 1 183 ? 0.183 -17.365 4.528 1.00 94.88 183 PRO A CA 1
ATOM 1421 C C . PRO A 1 183 ? -0.935 -18.398 4.326 1.00 94.88 183 PRO A C 1
ATOM 1423 O O . PRO A 1 183 ? -2.114 -18.062 4.310 1.00 94.88 183 PRO A O 1
ATOM 1426 N N . LYS A 1 184 ? -0.575 -19.684 4.214 1.00 92.75 184 LYS A N 1
ATOM 1427 C CA . LYS A 1 184 ? -1.557 -20.784 4.098 1.00 92.75 184 LYS A CA 1
ATOM 1428 C C . LYS A 1 184 ? -2.195 -21.183 5.429 1.00 92.75 184 LYS A C 1
ATOM 1430 O O . LYS A 1 184 ? -3.154 -21.946 5.438 1.00 92.75 184 LYS A O 1
ATOM 1435 N N . GLN A 1 185 ? -1.593 -20.758 6.531 1.00 93.19 185 GLN A N 1
ATOM 1436 C CA . GLN A 1 185 ? -2.031 -21.026 7.894 1.00 93.19 185 GLN A CA 1
ATOM 1437 C C . GLN A 1 185 ? -2.007 -19.709 8.668 1.00 93.19 185 GLN A C 1
ATOM 1439 O O . GLN A 1 185 ? -1.175 -18.855 8.332 1.00 93.19 185 GLN A O 1
ATOM 1444 N N . PRO A 1 186 ? -2.871 -19.553 9.684 1.00 93.50 186 PRO A N 1
ATOM 1445 C CA . PRO A 1 186 ? -2.854 -18.376 10.536 1.00 93.50 186 PRO A CA 1
ATOM 1446 C C . PRO A 1 186 ? -1.484 -18.157 11.170 1.00 93.50 186 PRO A C 1
ATOM 1448 O O . PRO A 1 186 ? -0.831 -19.119 11.591 1.00 93.50 186 PRO A O 1
ATOM 1451 N N . ILE A 1 187 ? -1.048 -16.901 11.248 1.00 94.31 187 ILE A N 1
ATOM 1452 C CA . ILE A 1 187 ? 0.184 -16.561 11.965 1.00 94.31 187 ILE A CA 1
ATOM 1453 C C . ILE A 1 187 ? -0.179 -16.382 13.443 1.00 94.31 187 ILE A C 1
ATOM 1455 O O . ILE A 1 187 ? -0.969 -15.488 13.761 1.00 94.31 187 ILE A O 1
ATOM 1459 N N . PRO A 1 188 ? 0.345 -17.239 14.340 1.00 93.38 188 PRO A N 1
ATOM 1460 C CA . PRO A 1 188 ? -0.051 -17.235 15.740 1.00 93.38 188 PRO A CA 1
ATOM 1461 C C . PRO A 1 188 ? 0.422 -15.969 16.452 1.00 93.38 188 PRO A C 1
ATOM 1463 O O . PRO A 1 188 ? 1.393 -15.331 16.040 1.00 93.38 188 PRO A O 1
ATOM 1466 N N . GLU A 1 189 ? -0.242 -15.650 17.561 1.00 91.19 189 GLU A N 1
ATOM 1467 C CA . GLU A 1 189 ? 0.275 -14.656 18.496 1.00 91.19 189 GLU A CA 1
ATOM 1468 C C . GLU A 1 189 ? 1.638 -15.091 19.044 1.00 91.19 189 GLU A C 1
ATOM 1470 O O . GLU A 1 189 ? 1.863 -16.283 19.297 1.00 91.19 189 GLU A O 1
ATOM 1475 N N . PRO A 1 190 ? 2.559 -14.144 19.252 1.00 88.44 190 PRO A N 1
ATOM 1476 C CA . PRO A 1 190 ? 3.860 -14.457 19.805 1.00 88.44 190 PRO A CA 1
ATOM 1477 C C . PRO A 1 190 ? 3.739 -14.850 21.283 1.00 88.44 190 PRO A C 1
ATOM 1479 O O . PRO A 1 190 ? 3.041 -14.222 22.084 1.00 88.44 190 PRO A O 1
ATOM 1482 N N . ASP A 1 191 ? 4.481 -15.883 21.673 1.00 89.44 191 ASP A N 1
ATOM 1483 C CA . ASP A 1 191 ? 4.584 -16.291 23.069 1.00 89.44 191 ASP A CA 1
ATOM 1484 C C . ASP A 1 191 ? 5.435 -15.287 23.861 1.00 89.44 191 ASP A C 1
ATOM 1486 O O . ASP A 1 191 ? 6.665 -15.297 23.819 1.00 89.44 191 ASP A O 1
ATOM 1490 N N . THR A 1 192 ? 4.766 -14.427 24.628 1.00 89.44 192 THR A N 1
ATOM 1491 C CA . THR A 1 192 ? 5.407 -13.391 25.457 1.00 89.44 192 THR A CA 1
ATOM 1492 C C . THR A 1 192 ? 6.246 -13.946 26.622 1.00 89.44 192 THR A C 1
ATOM 1494 O O . THR A 1 192 ? 7.022 -13.201 27.247 1.00 89.44 192 THR A O 1
ATOM 1497 N N . THR A 1 193 ? 6.128 -15.244 26.930 1.00 93.25 193 THR A N 1
ATOM 1498 C CA . THR A 1 193 ? 6.976 -15.931 27.915 1.00 93.25 193 THR A CA 1
ATOM 1499 C C . THR A 1 193 ? 8.319 -16.341 27.311 1.00 93.25 193 THR A C 1
ATOM 1501 O O . THR A 1 193 ? 9.348 -16.243 27.987 1.00 93.25 193 THR A O 1
ATOM 1504 N N . ASN A 1 194 ? 8.350 -16.662 26.015 1.00 93.25 194 ASN A N 1
ATOM 1505 C CA . ASN A 1 194 ? 9.573 -16.851 25.248 1.00 93.25 194 ASN A CA 1
ATOM 1506 C C . ASN A 1 194 ? 10.172 -15.492 24.855 1.00 93.25 194 ASN A C 1
ATOM 1508 O O . ASN A 1 194 ? 9.832 -14.908 23.830 1.00 93.25 194 ASN A O 1
ATOM 1512 N N . LYS A 1 195 ? 11.112 -14.982 25.658 1.00 91.75 195 LYS A N 1
ATOM 1513 C CA . LYS A 1 195 ? 11.705 -13.650 25.441 1.00 91.75 195 LYS A CA 1
ATOM 1514 C C . LYS A 1 195 ? 12.449 -13.497 24.115 1.00 91.75 195 LYS A C 1
ATOM 1516 O O . LYS A 1 195 ? 12.462 -12.392 23.585 1.00 91.75 195 LYS A O 1
ATOM 1521 N N . VAL A 1 196 ? 13.037 -14.571 23.586 1.00 89.69 196 VAL A N 1
ATOM 1522 C CA . VAL A 1 196 ? 13.711 -14.534 22.279 1.00 89.69 196 VAL A CA 1
ATOM 1523 C C . VAL A 1 196 ? 12.674 -14.444 21.167 1.00 89.69 196 VAL A C 1
ATOM 1525 O O . VAL A 1 196 ? 12.734 -13.511 20.377 1.00 89.69 196 VAL A O 1
ATOM 1528 N N . GLY A 1 197 ? 11.678 -15.334 21.168 1.00 86.19 197 GLY A N 1
ATOM 1529 C CA . GLY A 1 197 ? 10.605 -15.310 20.168 1.00 86.19 197 GLY A CA 1
ATOM 1530 C C . GLY A 1 197 ? 9.784 -14.016 20.209 1.00 86.19 197 GLY A C 1
ATOM 1531 O O . GLY A 1 197 ? 9.445 -13.458 19.171 1.00 86.19 197 GLY A O 1
ATOM 1532 N N . TRP A 1 198 ? 9.529 -13.479 21.403 1.00 87.50 198 TRP A N 1
ATOM 1533 C CA . TRP A 1 198 ? 8.914 -12.162 21.559 1.00 87.50 198 TRP A CA 1
ATOM 1534 C C . TRP A 1 198 ? 9.805 -11.040 21.016 1.00 87.50 198 TRP A C 1
ATOM 1536 O O . TRP A 1 198 ? 9.306 -10.140 20.350 1.00 87.50 198 TRP A O 1
ATOM 1546 N N . GLY A 1 199 ? 11.117 -11.101 21.264 1.00 86.75 199 GLY A N 1
ATOM 1547 C CA . GLY A 1 199 ? 12.085 -10.146 20.726 1.00 86.75 199 GLY A CA 1
ATOM 1548 C C . GLY A 1 199 ? 12.133 -10.146 19.198 1.00 86.75 199 GLY A C 1
ATOM 1549 O O . GLY A 1 199 ? 12.120 -9.078 18.600 1.00 86.75 199 GLY A O 1
ATOM 1550 N N . GLU A 1 200 ? 12.128 -11.323 18.570 1.00 86.38 200 GLU A N 1
ATOM 1551 C CA . GLU A 1 200 ? 12.075 -11.476 17.107 1.00 86.38 200 GLU A CA 1
ATOM 1552 C C . GLU A 1 200 ? 10.788 -10.905 16.500 1.00 86.38 200 GLU A C 1
ATOM 1554 O O . GLU A 1 200 ? 10.809 -10.412 15.377 1.00 86.38 200 GLU A O 1
ATOM 1559 N N . TYR A 1 201 ? 9.675 -10.956 17.235 1.00 88.12 201 TYR A N 1
ATOM 1560 C CA . TYR A 1 201 ? 8.388 -10.445 16.774 1.00 88.12 201 TYR A CA 1
ATOM 1561 C C . TYR A 1 201 ? 8.306 -8.911 16.762 1.00 88.12 201 TYR A C 1
ATOM 1563 O O . TYR A 1 201 ? 7.671 -8.334 15.881 1.00 88.12 201 TYR A O 1
ATOM 1571 N N . ILE A 1 202 ? 8.919 -8.250 17.750 1.00 85.44 202 ILE A N 1
ATOM 1572 C CA .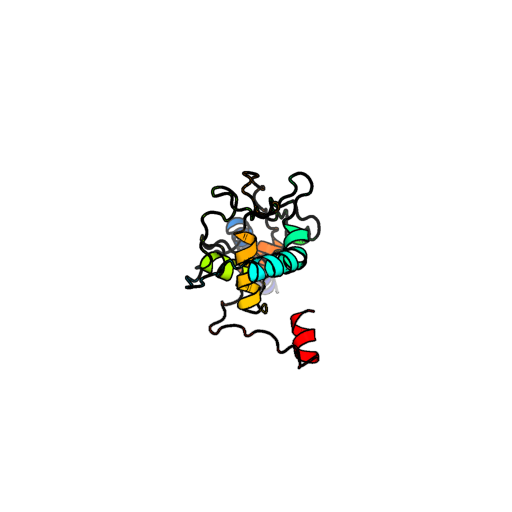 ILE A 1 202 ? 8.824 -6.790 17.933 1.00 85.44 202 ILE A CA 1
ATOM 1573 C C . ILE A 1 202 ? 9.992 -5.996 17.329 1.00 85.44 202 ILE A C 1
ATOM 1575 O O . ILE A 1 202 ? 9.959 -4.765 17.387 1.00 85.44 202 ILE A O 1
ATOM 1579 N N . ALA A 1 203 ? 11.034 -6.675 16.843 1.00 74.88 203 ALA A N 1
ATOM 1580 C CA . ALA A 1 203 ? 12.224 -6.065 16.242 1.00 74.88 203 ALA A CA 1
ATOM 1581 C C . ALA A 1 203 ? 11.983 -5.626 14.790 1.00 74.88 203 ALA A C 1
ATOM 1583 O O . ALA A 1 203 ? 12.514 -4.551 14.425 1.00 74.88 203 ALA A O 1
#

Sequence (203 aa):
MKKVFRYLLVFVLVVVILAGAFAAYVAIKGIPTYTAEKVDFKVEATPEHIANGQKLASMLCKSCHYNDGTGKFTGRKMDEAPQFGEIYSKNITNDPAHGIGKWTDGELAVLLRTGVKPDGTYLPPYMPKLVHLSDGDLQSVIAFLRSDNAWVKADNTRQPDTKPSFLTKFLTTIGAMKPFPYPKQPIPEPDTTNKVGWGEYIA

Radius of gyration: 21.43 Å; chains: 1; bounding box: 56×40×69 Å

Secondary structure (DSSP, 8-state):
-HHHHHHHHHHHHHHHHHHHHHHHHHHHH-SPB-PPP---------HHHHHHHHHHHHHHTHHHH-BTTTTBS---EE-S-GGGEEEEPPP-SS-TTTSSTTS-HHHHHHHHHH-B-TTSBB--TTS---TTS-HHHHHHHHHHHTS--TTTS---PPPPPPEE-HHHHHHHHTTSS-PPPPPSS--PPP-TTSHHHHHHHH-